Protein AF-A0A813YMI4-F1 (afdb_monomer)

Solvent-accessible surface area (backbone atoms only — not comparable to full-atom values): 17524 Å² total; per-residue (Å²): 138,93,82,74,70,65,85,76,47,101,53,95,80,85,88,59,98,81,76,63,83,38,42,71,58,47,53,54,50,51,54,56,53,35,74,70,48,92,54,81,42,80,46,80,39,71,71,49,89,36,65,54,86,75,84,82,56,94,90,57,36,61,42,79,45,72,46,66,81,92,41,54,79,82,72,36,61,55,74,62,40,51,52,59,53,50,52,50,53,51,49,52,50,51,52,51,52,55,50,49,51,51,50,51,52,53,56,74,69,54,55,71,66,55,56,54,47,52,49,59,74,68,64,78,62,55,66,79,56,58,71,69,72,59,82,81,78,78,61,93,61,87,77,53,65,45,63,61,41,41,60,52,48,54,59,45,36,74,78,39,84,81,67,88,74,53,45,60,61,62,73,50,60,60,76,80,48,82,88,62,92,74,77,50,68,68,53,49,50,49,52,53,49,50,52,50,51,50,51,50,56,65,70,59,75,72,79,83,88,72,94,70,84,81,77,79,80,83,80,78,43,72,64,60,53,49,54,52,48,53,54,50,50,51,51,39,64,75,66,60,75,57,57,73,68,57,53,48,51,55,54,54,54,50,53,52,56,54,52,54,51,56,60,74,69,53,77,78,48,77,66,60,60,60,63,74,77,114

Secondary structure (DSSP, 8-state):
--S--GGGSSS-----TT-S--HHHHHHHHHHHHHT-SS-EEEEE---TT-PPP---TT-SEEEEEPPTT-HHHH-HIIIIIHHHHHHHHHHHHHHHHHHHHHHHHHHTS-HHHHHHHHHHHT-S-HHHHGGG--TT---S---HHHHHHHHHHHHHHH-TT----HHHHHTGGGGS-SS----HHHHHHHHHHHHHHHHHHHTSSS-----------PPPHHHHHHHHHHHHHHHHHTT-S-HHHHHHHHHHHHHHHHHHHHHTSPPPHHHHHTT--

Organism: NCBI:txid104777

pLDDT: mean 72.15, std 13.57, range [37.62, 93.19]

Structure (mmCIF, N/CA/C/O backbone):
data_AF-A0A813YMI4-F1
#
_entry.id   AF-A0A813YMI4-F1
#
loop_
_atom_site.group_PDB
_atom_site.id
_atom_site.type_symbol
_atom_site.label_atom_id
_atom_site.label_alt_id
_atom_site.label_comp_id
_atom_site.label_asym_id
_atom_site.label_entity_id
_atom_site.label_seq_id
_atom_site.pdbx_PDB_ins_code
_atom_site.Cartn_x
_atom_site.Cartn_y
_atom_site.Cartn_z
_atom_site.occupancy
_atom_site.B_iso_or_equiv
_atom_site.auth_seq_id
_atom_site.auth_comp_id
_atom_site.auth_asym_id
_atom_site.auth_atom_id
_atom_site.pdbx_PDB_model_num
ATOM 1 N N . MET A 1 1 ? 9.962 15.343 -11.607 1.00 47.16 1 MET A N 1
ATOM 2 C CA . MET A 1 1 ? 11.283 14.809 -11.204 1.00 47.16 1 MET A CA 1
ATOM 3 C C . MET A 1 1 ? 12.375 15.642 -11.864 1.00 47.16 1 MET A C 1
ATOM 5 O O . MET A 1 1 ? 12.551 15.515 -13.065 1.00 47.16 1 MET A O 1
ATOM 9 N N . LYS A 1 2 ? 13.036 16.552 -11.135 1.00 45.34 2 LYS A N 1
ATOM 10 C CA . LYS A 1 2 ? 14.076 17.452 -11.688 1.00 45.34 2 LYS A CA 1
ATOM 11 C C . LYS A 1 2 ? 15.509 17.123 -11.225 1.00 45.34 2 LYS A C 1
ATOM 13 O O . LYS A 1 2 ? 16.425 17.822 -11.632 1.00 45.34 2 LYS A O 1
ATOM 18 N N . TYR A 1 3 ? 15.708 16.071 -10.422 1.00 50.62 3 TYR A N 1
ATOM 19 C CA . TYR A 1 3 ? 16.989 15.803 -9.741 1.00 50.62 3 TYR A CA 1
ATOM 20 C C . TYR A 1 3 ? 17.408 14.324 -9.721 1.00 50.62 3 TYR A C 1
ATOM 22 O O . TYR A 1 3 ? 18.173 13.918 -8.855 1.00 50.62 3 TYR A O 1
ATOM 30 N N . THR A 1 4 ? 16.908 13.499 -10.641 1.00 63.59 4 THR A N 1
ATOM 31 C CA . THR A 1 4 ? 17.291 12.081 -10.698 1.00 63.59 4 THR A CA 1
ATOM 32 C C . THR A 1 4 ? 18.285 11.877 -11.833 1.00 63.59 4 THR A C 1
ATOM 34 O O . THR A 1 4 ? 17.953 12.126 -12.991 1.00 63.59 4 THR A O 1
ATOM 37 N N . ASP A 1 5 ? 19.500 11.436 -11.505 1.00 78.06 5 ASP A N 1
ATOM 38 C CA . ASP A 1 5 ? 20.459 10.970 -12.502 1.00 78.06 5 ASP A CA 1
ATOM 39 C C . ASP A 1 5 ? 19.992 9.617 -13.053 1.00 78.06 5 ASP A C 1
ATOM 41 O O . ASP A 1 5 ? 20.117 8.573 -12.408 1.00 78.06 5 ASP A O 1
ATOM 45 N N . PHE A 1 6 ? 19.431 9.641 -14.261 1.00 76.56 6 PHE A N 1
ATOM 46 C CA . PHE A 1 6 ? 18.887 8.458 -14.925 1.00 76.56 6 PHE A CA 1
ATOM 47 C C . PHE A 1 6 ? 19.952 7.406 -15.272 1.00 76.56 6 PHE A C 1
ATOM 49 O O . PHE A 1 6 ? 19.584 6.275 -15.581 1.00 76.56 6 PHE A O 1
ATOM 56 N N . SER A 1 7 ? 21.247 7.743 -15.212 1.00 74.38 7 SER A N 1
ATOM 57 C CA . SER A 1 7 ? 22.334 6.786 -15.454 1.00 74.38 7 SER A CA 1
ATOM 58 C C . SER A 1 7 ? 22.534 5.795 -14.303 1.00 74.38 7 SER A C 1
ATOM 60 O O . SER A 1 7 ? 23.090 4.720 -14.512 1.00 74.38 7 SER A O 1
ATOM 62 N N . THR A 1 8 ? 22.035 6.127 -13.110 1.00 82.06 8 THR A N 1
ATOM 63 C CA . THR A 1 8 ? 22.139 5.283 -11.907 1.00 82.06 8 THR A CA 1
ATOM 64 C C . THR A 1 8 ? 21.029 4.238 -11.808 1.00 82.06 8 THR A C 1
ATOM 66 O O . THR A 1 8 ? 21.072 3.362 -10.945 1.00 82.06 8 THR A O 1
ATOM 69 N N . LEU A 1 9 ? 20.018 4.315 -12.679 1.00 80.56 9 LEU A N 1
ATOM 70 C CA . LEU A 1 9 ? 18.900 3.385 -12.653 1.00 80.56 9 LEU A CA 1
ATOM 71 C C . LEU A 1 9 ? 19.341 2.000 -13.152 1.00 80.56 9 LEU A C 1
ATOM 73 O O . LEU A 1 9 ? 20.015 1.907 -14.179 1.00 80.56 9 LEU A O 1
ATOM 77 N N . PRO A 1 10 ? 18.876 0.905 -12.524 1.00 82.56 10 PRO A N 1
ATOM 78 C CA . PRO A 1 10 ? 19.155 -0.460 -12.977 1.00 82.56 10 PRO A CA 1
ATOM 79 C C . PRO A 1 10 ? 18.375 -0.839 -14.254 1.00 82.56 10 PRO A C 1
ATOM 81 O O . PRO A 1 10 ? 18.191 -2.015 -14.553 1.00 82.56 10 PRO A O 1
ATOM 84 N N . VAL A 1 11 ? 17.874 0.147 -15.005 1.00 82.25 11 VAL A N 1
ATOM 85 C CA . VAL A 1 11 ? 17.058 -0.022 -16.210 1.00 82.25 11 VAL A CA 1
ATOM 86 C C . VAL A 1 11 ? 17.484 0.971 -17.289 1.00 82.25 11 VAL A C 1
ATOM 88 O O . VAL A 1 11 ? 17.914 2.088 -17.003 1.00 82.25 11 VAL A O 1
ATOM 91 N N . LYS A 1 12 ? 17.316 0.597 -18.562 1.00 80.31 12 LYS A N 1
ATOM 92 C CA . LYS A 1 12 ? 17.489 1.528 -19.685 1.00 80.31 12 LYS A CA 1
ATOM 93 C C . LYS A 1 12 ? 16.285 2.465 -19.764 1.00 80.31 12 LYS A C 1
ATOM 95 O O . LYS A 1 12 ? 15.195 2.051 -20.147 1.00 80.31 12 LYS A O 1
ATOM 100 N N . TYR A 1 13 ? 16.491 3.733 -19.420 1.00 83.62 13 TYR A N 1
ATOM 101 C CA . TYR A 1 13 ? 15.437 4.745 -19.430 1.00 83.62 13 TYR A CA 1
ATOM 102 C C . TYR A 1 13 ? 15.465 5.612 -20.698 1.00 83.62 13 TYR A C 1
ATOM 104 O O . TYR A 1 13 ? 16.521 6.058 -21.144 1.00 83.62 13 TYR A O 1
ATOM 112 N N . THR A 1 14 ? 14.287 5.894 -21.266 1.00 81.94 14 THR A N 1
ATOM 113 C CA . THR A 1 14 ? 14.103 6.864 -22.357 1.00 81.94 14 THR A CA 1
ATOM 114 C C . THR A 1 14 ? 12.823 7.674 -22.149 1.00 81.94 14 THR A C 1
ATOM 116 O O . THR A 1 14 ? 11.746 7.110 -21.973 1.00 81.94 14 THR A O 1
ATOM 119 N N . SER A 1 15 ? 12.905 9.004 -22.224 1.00 82.50 15 SER A N 1
ATOM 120 C CA . SER A 1 15 ? 11.755 9.908 -22.074 1.00 82.50 15 SER A CA 1
ATOM 121 C C . SER A 1 15 ? 11.313 10.509 -23.410 1.00 82.50 15 SER A C 1
ATOM 123 O O . SER A 1 15 ? 12.044 10.508 -24.399 1.00 82.50 15 SER A O 1
ATOM 125 N N . ASN A 1 16 ? 10.050 10.907 -23.497 1.00 83.00 16 ASN A N 1
ATOM 126 C CA . ASN A 1 16 ? 9.492 11.773 -24.537 1.00 83.00 16 ASN A CA 1
ATOM 127 C C . ASN A 1 16 ? 8.332 12.564 -23.918 1.00 83.00 16 ASN A C 1
ATOM 129 O O . ASN A 1 16 ? 7.819 12.183 -22.866 1.00 83.00 16 ASN A O 1
ATOM 133 N N . ASP A 1 17 ? 7.893 13.626 -24.588 1.00 78.19 17 ASP A N 1
ATOM 134 C CA . ASP A 1 17 ? 6.856 14.517 -24.047 1.00 78.19 17 ASP A CA 1
ATOM 135 C C . ASP A 1 17 ? 5.489 13.832 -23.900 1.00 78.19 17 ASP A C 1
ATOM 137 O O . ASP A 1 17 ? 4.685 14.205 -23.053 1.00 78.19 17 ASP A O 1
ATOM 141 N N . SER A 1 18 ? 5.229 12.793 -24.699 1.00 78.50 18 SER A N 1
ATOM 142 C CA . SER A 1 18 ? 3.976 12.027 -24.642 1.00 78.50 18 SER A CA 1
ATOM 143 C C . SER A 1 18 ? 3.952 10.927 -23.575 1.00 78.50 18 SER A C 1
ATOM 145 O O . SER A 1 18 ? 2.897 10.336 -23.356 1.00 78.50 18 SER A O 1
ATOM 147 N N . ALA A 1 19 ? 5.099 10.608 -22.963 1.00 78.94 19 ALA A N 1
ATOM 148 C CA . ALA A 1 19 ? 5.309 9.460 -22.073 1.00 78.94 19 ALA A CA 1
ATOM 149 C C . ALA A 1 19 ? 4.841 8.097 -22.637 1.00 78.94 19 ALA A C 1
ATOM 151 O O . ALA A 1 19 ? 4.631 7.146 -21.885 1.00 78.94 19 ALA A O 1
ATOM 152 N N . ARG A 1 20 ? 4.672 7.981 -23.961 1.00 81.62 20 ARG A N 1
ATOM 153 C CA . ARG A 1 20 ? 4.214 6.763 -24.646 1.00 81.62 20 ARG A CA 1
ATOM 154 C C . ARG A 1 20 ? 5.358 6.060 -25.362 1.00 81.62 20 ARG A C 1
ATOM 156 O O . ARG A 1 20 ? 6.310 6.701 -25.818 1.00 81.62 20 ARG A O 1
ATOM 163 N N . MET A 1 21 ? 5.225 4.741 -25.500 1.00 83.56 21 MET A N 1
ATOM 164 C CA . MET A 1 21 ? 6.074 3.959 -26.394 1.00 83.56 21 MET A CA 1
ATOM 165 C C . MET A 1 21 ? 5.842 4.402 -27.842 1.00 83.56 21 MET A C 1
ATOM 167 O O . MET A 1 21 ? 4.714 4.677 -28.250 1.00 83.56 21 MET A O 1
ATOM 171 N N . THR A 1 22 ? 6.919 4.473 -28.614 1.00 88.50 22 THR A N 1
ATOM 172 C CA . THR A 1 22 ? 6.910 4.842 -30.031 1.00 88.50 22 THR A CA 1
ATOM 173 C C . THR A 1 22 ? 7.696 3.804 -30.823 1.00 88.50 22 THR A C 1
ATOM 175 O O . THR A 1 22 ? 8.571 3.135 -30.272 1.00 88.50 22 THR A O 1
ATOM 178 N N . GLY A 1 23 ? 7.400 3.662 -32.118 1.00 87.94 23 GLY A N 1
ATOM 179 C CA . GLY A 1 23 ? 8.036 2.638 -32.952 1.00 87.94 23 GLY A CA 1
ATOM 180 C C . GLY A 1 23 ? 9.562 2.740 -33.007 1.00 87.94 23 GLY A C 1
ATOM 181 O O . GLY A 1 23 ? 10.254 1.730 -32.967 1.00 87.94 23 GLY A O 1
ATOM 182 N N . ASP A 1 24 ? 10.116 3.950 -33.011 1.00 87.06 24 ASP A N 1
ATOM 183 C CA . ASP A 1 24 ? 11.563 4.180 -32.977 1.00 87.06 24 ASP A CA 1
ATOM 184 C C . ASP A 1 24 ? 12.206 3.723 -31.656 1.00 87.06 24 ASP A C 1
ATOM 186 O O . ASP A 1 24 ? 13.287 3.131 -31.663 1.00 87.06 24 ASP A O 1
ATOM 190 N N . LYS A 1 25 ? 11.539 3.960 -30.520 1.00 87.75 25 LYS A N 1
ATOM 191 C CA . LYS A 1 25 ? 11.990 3.495 -29.201 1.00 87.75 25 LYS A CA 1
ATOM 192 C C . LYS A 1 25 ? 11.904 1.981 -29.090 1.00 87.75 25 LYS A C 1
ATOM 194 O O . LYS A 1 25 ? 12.849 1.360 -28.610 1.00 87.75 25 LYS A O 1
ATOM 199 N N . TRP A 1 26 ? 10.813 1.408 -29.587 1.00 88.44 26 TRP A N 1
ATOM 200 C CA . TRP A 1 26 ? 10.610 -0.032 -29.673 1.00 88.44 26 TRP A CA 1
ATOM 201 C C . TRP A 1 26 ? 11.735 -0.713 -30.463 1.00 88.44 26 TRP A C 1
ATOM 203 O O . TRP A 1 26 ? 12.394 -1.609 -29.945 1.00 88.44 26 TRP A O 1
ATOM 213 N N . LEU A 1 27 ? 12.044 -0.228 -31.670 1.00 89.12 27 LEU A N 1
ATOM 214 C CA . LEU A 1 27 ? 13.114 -0.790 -32.504 1.00 89.12 27 LEU A CA 1
ATOM 215 C C . LEU A 1 27 ? 14.502 -0.661 -31.857 1.00 89.12 27 LEU A C 1
ATOM 217 O O . LEU A 1 27 ? 15.300 -1.596 -31.912 1.00 89.12 27 LEU A O 1
ATOM 221 N N . LYS A 1 28 ? 14.801 0.481 -31.222 1.00 88.81 28 LYS A N 1
ATOM 222 C CA . LYS A 1 28 ? 16.059 0.670 -30.477 1.00 88.81 28 LYS A CA 1
ATOM 223 C C . LYS A 1 28 ? 16.184 -0.322 -29.324 1.00 88.81 28 LYS A C 1
ATOM 225 O O . LYS A 1 28 ? 17.257 -0.888 -29.132 1.00 88.81 28 LYS A O 1
ATOM 230 N N . TRP A 1 29 ? 15.101 -0.528 -28.578 1.00 90.75 29 TRP A N 1
ATOM 231 C CA . TRP A 1 29 ? 15.070 -1.487 -27.483 1.00 90.75 29 TRP A CA 1
ATOM 232 C C . TRP A 1 29 ? 15.244 -2.923 -27.983 1.00 90.75 29 TRP A C 1
ATOM 234 O O . TRP A 1 29 ? 16.057 -3.644 -27.420 1.00 90.75 29 TRP A O 1
ATOM 244 N N . LEU A 1 30 ? 14.571 -3.312 -29.072 1.00 90.69 30 LEU A N 1
ATOM 245 C CA . LEU A 1 30 ? 14.702 -4.648 -29.658 1.00 90.69 30 LEU A CA 1
ATOM 246 C C . LEU A 1 30 ? 16.126 -4.962 -30.114 1.00 90.69 30 LEU A C 1
ATOM 248 O O . LEU A 1 30 ? 16.611 -6.052 -29.842 1.00 90.69 30 LEU A O 1
ATOM 252 N N . ASN A 1 31 ? 16.803 -4.014 -30.768 1.00 89.38 31 ASN A N 1
ATOM 253 C CA . ASN A 1 31 ? 18.201 -4.201 -31.162 1.00 89.38 31 ASN A CA 1
ATOM 254 C C . ASN A 1 31 ? 19.099 -4.409 -29.943 1.00 89.38 31 ASN A C 1
ATOM 256 O O . ASN A 1 31 ? 19.869 -5.359 -29.909 1.00 89.38 31 ASN A O 1
ATOM 260 N N . TRP A 1 32 ? 18.952 -3.561 -28.922 1.00 89.88 32 TRP A N 1
ATOM 261 C CA . TRP A 1 32 ? 19.705 -3.721 -27.681 1.00 89.88 32 TRP A CA 1
ATOM 262 C C . TRP A 1 32 ? 19.415 -5.064 -27.002 1.00 89.88 32 TRP A C 1
ATOM 264 O O . TRP A 1 32 ? 20.346 -5.714 -26.535 1.00 89.88 32 TRP A O 1
ATOM 274 N N . PHE A 1 33 ? 18.143 -5.467 -26.940 1.00 91.38 33 PHE A N 1
ATOM 275 C CA . PHE A 1 33 ? 17.714 -6.708 -26.305 1.00 91.38 33 PHE A CA 1
ATOM 276 C C . PHE A 1 33 ? 18.271 -7.927 -27.038 1.00 91.38 33 PHE A C 1
ATOM 278 O O . PHE A 1 33 ? 18.816 -8.817 -26.395 1.00 91.38 33 PHE A O 1
ATOM 285 N N . ASP A 1 34 ? 18.208 -7.932 -28.370 1.00 91.56 34 ASP A N 1
ATOM 286 C CA . ASP A 1 34 ? 18.808 -8.970 -29.204 1.00 91.56 34 ASP A CA 1
ATOM 287 C C . ASP A 1 34 ? 20.327 -9.080 -29.006 1.00 91.56 34 ASP A C 1
ATOM 289 O O . ASP A 1 34 ? 20.832 -10.188 -28.848 1.00 91.56 34 ASP A O 1
ATOM 293 N N . ASP A 1 35 ? 21.039 -7.954 -28.885 1.00 90.81 35 ASP A N 1
ATOM 294 C CA . ASP A 1 35 ? 22.481 -7.950 -28.601 1.00 90.81 35 ASP A CA 1
ATOM 295 C C . ASP A 1 35 ? 22.819 -8.550 -27.214 1.00 90.81 35 ASP A C 1
ATOM 297 O O . ASP A 1 35 ? 23.968 -8.916 -26.965 1.00 90.81 35 ASP A O 1
ATOM 301 N N . GLN A 1 36 ? 21.849 -8.645 -26.289 1.00 91.00 36 GLN A N 1
ATOM 302 C CA . GLN A 1 36 ? 22.034 -9.326 -24.996 1.00 91.00 36 GLN A CA 1
ATOM 303 C C . GLN A 1 36 ? 21.790 -10.840 -25.074 1.00 91.00 36 GLN A C 1
ATOM 305 O O . GLN A 1 36 ? 22.123 -11.562 -24.131 1.00 91.00 36 GLN A O 1
ATOM 310 N N . LEU A 1 37 ? 21.180 -11.334 -26.154 1.00 92.12 37 LEU A N 1
ATOM 311 C CA . LEU A 1 37 ? 20.837 -12.741 -26.296 1.00 92.12 37 LEU A CA 1
ATOM 312 C C . LEU A 1 37 ? 22.033 -13.535 -26.813 1.00 92.12 37 LEU A C 1
ATOM 314 O O . LEU A 1 37 ? 22.626 -13.225 -27.842 1.00 92.12 37 LEU A O 1
ATOM 318 N N . THR A 1 38 ? 22.349 -14.620 -26.115 1.00 93.19 38 THR A N 1
ATOM 319 C CA . THR A 1 38 ? 23.428 -15.545 -26.485 1.00 93.19 38 THR A CA 1
ATOM 320 C C . THR A 1 38 ? 22.937 -16.744 -27.295 1.00 93.19 38 THR A C 1
ATOM 322 O O . THR A 1 38 ? 23.749 -17.546 -27.754 1.00 93.19 38 THR A O 1
ATOM 325 N N . CYS A 1 39 ? 21.620 -16.895 -27.465 1.00 92.38 39 CYS A N 1
ATOM 326 C CA . CYS A 1 39 ? 21.011 -18.001 -28.195 1.00 92.38 39 CYS A CA 1
ATOM 327 C C . CYS A 1 39 ? 19.678 -17.602 -28.852 1.00 92.38 39 CYS A C 1
ATOM 329 O O . CYS A 1 39 ? 19.039 -16.635 -28.414 1.00 92.38 39 CYS A O 1
ATOM 331 N N . PRO A 1 40 ? 19.230 -18.361 -29.874 1.00 92.50 40 PRO A N 1
ATOM 332 C CA . PRO A 1 40 ? 17.956 -18.123 -30.535 1.00 92.50 40 PRO A CA 1
ATOM 333 C C . PRO A 1 40 ? 16.787 -18.105 -29.547 1.00 92.50 40 PRO A C 1
ATOM 335 O O . PRO A 1 40 ? 16.559 -19.069 -28.819 1.00 92.50 40 PRO A O 1
ATOM 338 N N . SER A 1 41 ? 16.039 -17.007 -29.536 1.00 92.81 41 SER A N 1
ATOM 339 C CA . SER A 1 41 ? 14.976 -16.734 -28.571 1.00 92.81 41 SER A CA 1
ATOM 340 C C . SER A 1 41 ? 13.713 -16.242 -29.271 1.00 92.81 41 SER A C 1
ATOM 342 O O . SER A 1 41 ? 13.773 -15.572 -30.303 1.00 92.81 41 SER A O 1
ATOM 344 N N . LEU A 1 42 ? 12.553 -16.565 -28.699 1.00 91.38 42 LEU A N 1
ATOM 345 C CA . LEU A 1 42 ? 11.248 -16.151 -29.207 1.00 91.38 42 LEU A CA 1
ATOM 346 C C . LEU A 1 42 ? 10.624 -15.113 -28.272 1.00 91.38 42 LEU A C 1
ATOM 348 O O . LEU A 1 42 ? 10.455 -15.380 -27.085 1.00 91.38 42 LEU A O 1
ATOM 352 N N . LEU A 1 43 ? 10.228 -13.967 -28.819 1.00 90.31 43 LEU A N 1
ATOM 353 C CA . LEU A 1 43 ? 9.481 -12.937 -28.106 1.00 90.31 43 LEU A CA 1
ATOM 354 C C . LEU A 1 43 ? 8.051 -12.858 -28.641 1.00 90.31 43 LEU A C 1
ATOM 356 O O . LEU A 1 43 ? 7.829 -12.586 -29.823 1.00 90.31 43 LEU A O 1
ATOM 360 N N . LEU A 1 44 ? 7.092 -13.096 -27.750 1.00 87.56 44 LEU A N 1
ATOM 361 C CA . LEU A 1 44 ? 5.667 -12.906 -28.007 1.00 87.56 44 LEU A CA 1
ATOM 362 C C . LEU A 1 44 ? 5.288 -11.471 -27.644 1.00 87.56 44 LEU A C 1
ATOM 364 O O . LEU A 1 44 ? 5.635 -11.006 -26.560 1.00 87.56 44 LEU A O 1
ATOM 368 N N . VAL A 1 45 ? 4.606 -10.777 -28.551 1.00 86.88 45 VAL A N 1
ATOM 369 C CA . VAL A 1 45 ? 4.284 -9.351 -28.405 1.00 86.88 45 VAL A CA 1
ATOM 370 C C . VAL A 1 45 ? 2.820 -9.116 -28.761 1.00 86.88 45 VAL A C 1
ATOM 372 O O . VAL A 1 45 ? 2.316 -9.690 -29.727 1.00 86.88 45 VAL A O 1
ATOM 375 N N . ASP A 1 46 ? 2.131 -8.273 -28.000 1.00 85.19 46 ASP A N 1
ATOM 376 C CA . ASP A 1 46 ? 0.770 -7.840 -28.306 1.00 85.19 46 ASP A CA 1
ATOM 377 C C . ASP A 1 46 ? 0.710 -6.961 -29.571 1.00 85.19 46 ASP A C 1
ATOM 379 O O . ASP A 1 46 ? 1.706 -6.424 -30.073 1.00 85.19 46 ASP A O 1
ATOM 383 N N . ASN A 1 47 ? -0.494 -6.793 -30.113 1.00 82.44 47 ASN A N 1
ATOM 384 C CA . ASN A 1 47 ? -0.707 -6.012 -31.329 1.00 82.44 47 ASN A CA 1
ATOM 385 C C . ASN A 1 47 ? -0.904 -4.508 -31.038 1.00 82.44 47 ASN A C 1
ATOM 387 O O . ASN A 1 47 ? -1.884 -3.901 -31.478 1.00 82.44 47 ASN A O 1
ATOM 391 N N . CYS A 1 48 ? 0.008 -3.905 -30.269 1.00 82.75 48 CYS A N 1
ATOM 392 C CA . CYS A 1 48 ? 0.024 -2.467 -29.991 1.00 82.75 48 CYS A CA 1
ATOM 393 C C . CYS A 1 48 ? 0.544 -1.667 -31.198 1.00 82.75 48 CYS A C 1
ATOM 395 O O . CYS A 1 48 ? 1.497 -2.060 -31.870 1.00 82.75 48 CYS A O 1
ATOM 397 N N . SER A 1 49 ? -0.024 -0.482 -31.448 1.00 83.06 49 SER A N 1
ATOM 398 C CA . SER A 1 49 ? 0.362 0.380 -32.580 1.00 83.06 49 SER A CA 1
ATOM 399 C C . SER A 1 49 ? 1.820 0.856 -32.537 1.00 83.06 49 SER A C 1
ATOM 401 O O . SER A 1 49 ? 2.392 1.185 -33.576 1.00 83.06 49 SER A O 1
ATOM 403 N N . ALA A 1 50 ? 2.437 0.878 -31.353 1.00 84.81 50 ALA A N 1
ATOM 404 C CA . ALA A 1 50 ? 3.850 1.203 -31.192 1.00 84.81 50 ALA A CA 1
ATOM 405 C C . ALA A 1 50 ? 4.779 0.047 -31.602 1.00 84.81 50 ALA A C 1
ATOM 407 O O . ALA A 1 50 ? 5.946 0.292 -31.909 1.00 84.81 50 ALA A O 1
ATOM 408 N N . HIS A 1 51 ? 4.284 -1.193 -31.643 1.00 84.81 51 HIS A N 1
ATOM 409 C CA . HIS A 1 51 ? 5.061 -2.385 -31.976 1.00 84.81 51 HIS A CA 1
ATOM 410 C C . HIS A 1 51 ? 5.200 -2.550 -33.491 1.00 84.81 51 HIS A C 1
ATOM 412 O O . HIS A 1 51 ? 4.762 -3.526 -34.099 1.00 84.81 51 HIS A O 1
ATOM 418 N N . VAL A 1 52 ? 5.839 -1.557 -34.115 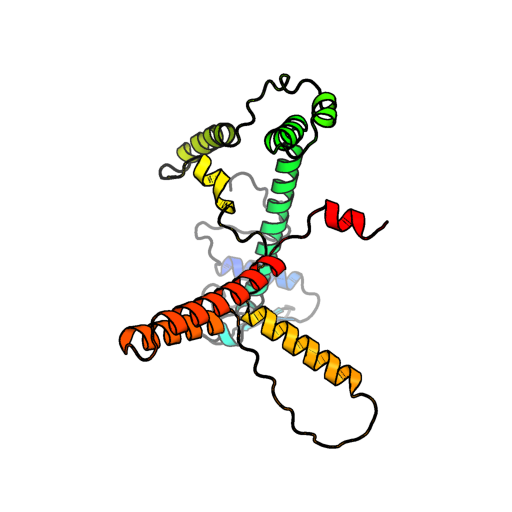1.00 86.62 52 VAL A N 1
ATOM 419 C CA . VAL A 1 52 ? 6.152 -1.569 -35.546 1.00 86.62 52 VAL A CA 1
ATOM 420 C C . VAL A 1 52 ? 6.975 -2.805 -35.911 1.00 86.62 52 VAL A C 1
ATOM 422 O O . VAL A 1 52 ? 7.745 -3.327 -35.098 1.00 86.62 52 VAL A O 1
ATOM 425 N N . LYS A 1 53 ? 6.800 -3.283 -37.148 1.00 81.00 53 LYS A N 1
ATOM 426 C CA . LYS A 1 53 ? 7.462 -4.499 -37.628 1.00 81.00 53 LYS A CA 1
ATOM 427 C C . LYS A 1 53 ? 8.978 -4.362 -37.526 1.00 81.00 53 LYS A C 1
ATOM 429 O O . LYS A 1 53 ? 9.566 -3.451 -38.104 1.00 81.00 53 LYS A O 1
ATOM 434 N N . TYR A 1 54 ? 9.591 -5.303 -36.820 1.00 78.12 54 TYR A N 1
ATOM 435 C CA . TYR A 1 54 ? 11.038 -5.446 -36.765 1.00 78.12 54 TYR A CA 1
ATOM 436 C C . TYR A 1 54 ? 11.531 -6.094 -38.063 1.00 78.12 54 TYR A C 1
ATOM 438 O O . TYR A 1 54 ? 11.043 -7.159 -38.450 1.00 78.12 54 TYR A O 1
ATOM 446 N N . SER A 1 55 ? 12.470 -5.451 -38.758 1.00 70.88 55 SER A N 1
ATOM 447 C CA . SER A 1 55 ? 13.139 -6.044 -39.916 1.00 70.88 55 SER A CA 1
ATOM 448 C C . SER A 1 55 ? 14.021 -7.192 -39.430 1.00 70.88 55 SER A C 1
ATOM 450 O O . SER A 1 55 ? 15.095 -6.959 -38.879 1.00 70.88 55 SER A O 1
ATOM 452 N N . GLN A 1 56 ? 13.543 -8.422 -39.595 1.00 61.38 56 GLN A N 1
ATOM 453 C CA . GLN A 1 56 ? 14.294 -9.629 -39.263 1.00 61.38 56 GLN A CA 1
ATOM 454 C C . GLN A 1 56 ? 15.445 -9.782 -40.262 1.00 61.38 56 GLN A C 1
ATOM 456 O O . GLN A 1 56 ? 15.243 -10.231 -41.386 1.00 61.38 56 GLN A O 1
ATOM 461 N N . VAL A 1 57 ? 16.635 -9.332 -39.872 1.00 63.19 57 VAL A N 1
ATOM 462 C CA . VAL A 1 57 ? 17.882 -9.647 -40.579 1.00 63.19 57 VAL A CA 1
ATOM 463 C C . VAL A 1 57 ? 18.261 -11.087 -40.220 1.00 63.19 57 VAL A C 1
ATOM 465 O O . VAL A 1 57 ? 18.057 -11.495 -39.078 1.00 63.19 57 VAL A O 1
ATOM 468 N N . GLU A 1 58 ? 18.781 -11.858 -41.176 1.00 62.88 58 GLU A N 1
ATOM 469 C CA . GLU A 1 58 ? 19.034 -13.305 -41.027 1.00 62.88 58 GLU A CA 1
ATOM 470 C C . GLU A 1 58 ? 20.037 -13.664 -39.905 1.00 62.88 58 GLU A C 1
ATOM 472 O O . GLU A 1 58 ? 20.022 -14.792 -39.425 1.00 62.88 58 GLU A O 1
ATOM 477 N N . ASP A 1 59 ? 20.822 -12.697 -39.413 1.00 70.25 59 ASP A N 1
ATOM 478 C CA . ASP A 1 59 ? 21.866 -12.883 -38.390 1.00 70.25 59 ASP A CA 1
ATOM 479 C C . ASP A 1 59 ? 21.424 -12.553 -36.944 1.00 70.25 59 ASP A C 1
ATOM 481 O O . ASP A 1 59 ? 22.262 -12.335 -36.067 1.00 70.25 59 ASP A O 1
ATOM 485 N N . LYS A 1 60 ? 20.116 -12.448 -36.674 1.00 81.50 60 LYS A N 1
ATOM 486 C CA . LYS A 1 60 ? 19.580 -12.045 -35.359 1.00 81.50 60 LYS A CA 1
ATOM 487 C C . LYS A 1 60 ? 19.155 -13.246 -34.502 1.00 81.50 60 LYS A C 1
ATOM 489 O O . LYS A 1 60 ? 18.547 -14.192 -34.999 1.00 81.50 60 LYS A O 1
ATOM 494 N N . ASN A 1 61 ? 19.439 -13.193 -33.197 1.00 88.75 61 ASN A N 1
ATOM 495 C CA . ASN A 1 61 ? 19.055 -14.238 -32.236 1.00 88.75 61 ASN A CA 1
ATOM 496 C C . ASN A 1 61 ? 17.567 -14.153 -31.860 1.00 88.75 61 ASN A C 1
ATOM 498 O O . ASN A 1 61 ? 16.969 -15.132 -31.417 1.00 88.75 61 ASN A O 1
ATOM 502 N N . LEU A 1 62 ? 16.950 -12.990 -32.029 1.00 91.25 62 LEU A N 1
ATOM 503 C CA . LEU A 1 62 ? 15.583 -12.714 -31.631 1.00 91.25 62 LEU A CA 1
ATOM 504 C C . LEU A 1 62 ? 14.595 -12.930 -32.778 1.00 91.25 62 LEU A C 1
ATOM 506 O O . LEU A 1 62 ? 14.594 -12.215 -33.782 1.00 91.25 62 LEU A O 1
ATOM 510 N N . LYS A 1 63 ? 13.651 -13.846 -32.569 1.00 90.06 63 LYS A N 1
ATOM 511 C CA . LYS A 1 63 ? 12.454 -13.987 -33.396 1.00 90.06 63 LYS A CA 1
ATOM 512 C C . LYS A 1 63 ? 11.257 -13.373 -32.684 1.00 90.06 63 LYS A C 1
ATOM 514 O O . LYS A 1 63 ? 10.999 -13.674 -31.524 1.00 90.06 63 LYS A O 1
ATOM 519 N N . ILE A 1 64 ? 10.486 -12.557 -33.398 1.00 89.38 64 ILE A N 1
ATOM 520 C CA . ILE A 1 64 ? 9.296 -11.893 -32.851 1.00 89.38 64 ILE A CA 1
ATOM 521 C C . ILE A 1 64 ? 8.041 -12.504 -33.460 1.00 89.38 64 ILE A C 1
ATOM 523 O O . ILE A 1 64 ? 7.952 -12.660 -34.681 1.00 89.38 64 ILE A O 1
ATOM 527 N N . VAL A 1 65 ? 7.068 -12.823 -32.610 1.00 87.88 65 VAL A N 1
ATOM 528 C CA . VAL A 1 65 ? 5.732 -13.272 -33.006 1.00 87.88 65 VAL A CA 1
ATOM 529 C C . VAL A 1 65 ? 4.702 -12.338 -32.391 1.00 87.88 65 VAL A C 1
ATOM 531 O O . VAL A 1 65 ? 4.622 -12.188 -31.174 1.00 87.88 65 VAL A O 1
ATOM 534 N N . TYR A 1 66 ? 3.908 -11.718 -33.259 1.00 86.31 66 TYR A N 1
ATOM 535 C CA . TYR A 1 66 ? 2.819 -10.840 -32.856 1.00 86.31 66 TYR A CA 1
ATOM 536 C C . TYR A 1 66 ? 1.564 -11.666 -32.608 1.00 86.31 66 TYR A C 1
ATOM 538 O O . TYR A 1 66 ? 1.157 -12.463 -33.459 1.00 86.31 66 TYR A O 1
ATOM 546 N N . LEU A 1 67 ? 0.963 -11.475 -31.441 1.00 83.88 67 LEU A N 1
ATOM 547 C CA . LEU A 1 67 ? -0.292 -12.108 -31.078 1.00 83.88 67 LEU A CA 1
ATOM 548 C C . LEU A 1 67 ? -1.445 -11.531 -31.918 1.00 83.88 67 LEU A C 1
ATOM 550 O O . LEU A 1 67 ? -1.361 -10.392 -32.395 1.00 83.88 67 LEU A O 1
ATOM 554 N N . PRO A 1 68 ? -2.532 -12.295 -32.123 1.00 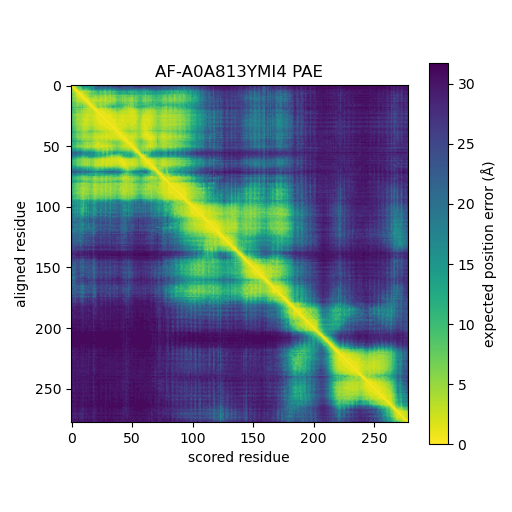80.19 68 PRO A N 1
ATOM 555 C CA . PRO A 1 68 ? -3.702 -11.789 -32.822 1.00 80.19 68 PRO A CA 1
ATOM 556 C C . PRO A 1 68 ? -4.279 -10.534 -32.139 1.00 80.19 68 PRO A C 1
ATOM 558 O O . PRO A 1 68 ? -4.137 -10.349 -30.928 1.00 80.19 68 PRO A O 1
ATOM 561 N N . PRO A 1 69 ? -4.970 -9.658 -32.886 1.00 74.00 69 PRO A N 1
ATOM 562 C CA . PRO A 1 69 ? -5.686 -8.541 -32.283 1.00 74.00 69 PRO A CA 1
ATOM 563 C C . PRO A 1 69 ? -6.708 -9.045 -31.247 1.00 74.00 69 PRO A C 1
ATOM 565 O O . PRO A 1 69 ? -7.396 -10.033 -31.494 1.00 74.00 69 PRO A O 1
ATOM 568 N N . ASN A 1 70 ? -6.854 -8.331 -30.126 1.00 66.62 70 ASN A N 1
ATOM 569 C CA . ASN A 1 70 ? -7.850 -8.587 -29.071 1.00 66.62 70 ASN A CA 1
ATOM 570 C C . ASN A 1 70 ? -7.704 -9.910 -28.285 1.00 66.62 70 ASN A C 1
ATOM 572 O O . ASN A 1 70 ? -8.673 -10.354 -27.674 1.00 66.62 70 ASN A O 1
ATOM 576 N N . THR A 1 71 ? -6.524 -10.542 -28.249 1.00 60.56 71 THR A N 1
ATOM 577 C CA . THR A 1 71 ? -6.281 -11.751 -27.423 1.00 60.56 71 THR A CA 1
ATOM 578 C C . THR A 1 71 ? -5.574 -11.476 -26.091 1.00 60.56 71 THR A C 1
ATOM 580 O O . THR A 1 71 ? -5.248 -12.416 -25.362 1.00 60.56 71 THR A O 1
ATOM 583 N N . THR A 1 72 ? -5.333 -10.202 -25.776 1.00 58.69 72 THR A N 1
ATOM 584 C CA . THR A 1 72 ? -4.462 -9.716 -24.695 1.00 58.69 72 THR A CA 1
ATOM 585 C C . THR A 1 72 ? -4.837 -10.301 -23.329 1.00 58.69 72 THR A C 1
ATOM 587 O O . THR A 1 72 ? -3.997 -10.848 -22.629 1.00 58.69 72 THR A O 1
ATOM 590 N N . SER A 1 73 ? -6.127 -10.334 -22.990 1.00 57.88 73 SER A N 1
ATOM 591 C CA . SER A 1 73 ? -6.588 -10.802 -21.672 1.00 57.88 73 SER A CA 1
ATOM 592 C C . SER A 1 73 ? -6.576 -12.323 -21.480 1.00 57.88 73 SER A C 1
ATOM 594 O O . SER A 1 73 ? -6.757 -12.781 -20.358 1.00 57.88 73 SER A O 1
ATOM 596 N N . LEU A 1 74 ? -6.444 -13.108 -22.557 1.00 63.28 74 LEU A N 1
ATOM 597 C CA . LEU A 1 74 ? -6.601 -14.568 -22.500 1.00 63.28 74 LEU A CA 1
ATOM 598 C C . LEU A 1 74 ? -5.272 -15.314 -22.637 1.00 63.28 74 LEU A C 1
ATOM 600 O O . LEU A 1 74 ? -5.099 -16.374 -22.043 1.00 63.28 74 LEU A O 1
ATOM 604 N N . ILE A 1 75 ? -4.361 -14.795 -23.462 1.00 69.00 75 ILE A N 1
ATOM 605 C CA . ILE A 1 75 ? -3.145 -15.520 -23.859 1.00 69.00 75 ILE A CA 1
ATOM 606 C C . ILE A 1 75 ? -1.884 -14.811 -23.367 1.00 69.00 75 ILE A C 1
ATOM 608 O O . ILE A 1 75 ? -0.854 -15.463 -23.219 1.00 69.00 75 ILE A O 1
ATOM 612 N N . GLU A 1 76 ? -1.929 -13.503 -23.095 1.00 76.19 76 GLU A N 1
ATOM 613 C CA . GLU A 1 76 ? -0.731 -12.765 -22.710 1.00 76.19 76 GLU A CA 1
ATOM 614 C C . GLU A 1 76 ? -0.417 -12.959 -21.217 1.00 76.19 76 GLU A C 1
ATOM 616 O O . GLU A 1 76 ? -1.160 -12.477 -20.354 1.00 76.19 76 GLU A O 1
ATOM 621 N N . PRO A 1 77 ? 0.701 -13.625 -20.864 1.00 77.88 77 PRO A N 1
ATOM 622 C CA . PRO A 1 77 ? 1.023 -13.900 -19.462 1.00 77.88 77 PRO A CA 1
ATOM 623 C C . PRO A 1 77 ? 1.262 -12.622 -18.648 1.00 77.88 77 PRO A C 1
ATOM 625 O O . PRO A 1 77 ? 1.033 -12.590 -17.435 1.00 77.88 77 PRO A O 1
ATOM 628 N N . MET A 1 78 ? 1.721 -11.562 -19.324 1.00 81.94 78 MET A N 1
ATOM 629 C CA . MET A 1 78 ? 2.004 -10.271 -18.712 1.00 81.94 78 MET A CA 1
ATOM 630 C C . MET A 1 78 ? 0.734 -9.644 -18.121 1.00 81.94 78 MET A C 1
ATOM 632 O O . MET A 1 78 ? 0.730 -9.284 -16.939 1.00 81.94 78 MET A O 1
ATOM 636 N N . ASP A 1 79 ? -0.349 -9.635 -18.899 1.00 76.19 79 ASP A N 1
ATOM 637 C CA . ASP A 1 79 ? -1.661 -9.118 -18.499 1.00 76.19 79 ASP A CA 1
ATOM 638 C C . ASP A 1 79 ? -2.462 -10.101 -17.633 1.00 76.19 79 ASP A C 1
ATOM 640 O O . ASP A 1 79 ? -3.217 -9.678 -16.758 1.00 76.19 79 ASP A O 1
ATOM 644 N N . THR A 1 80 ? -2.262 -11.410 -17.810 1.00 71.19 80 THR A N 1
ATOM 645 C CA . THR A 1 80 ? -3.040 -12.441 -17.096 1.00 71.19 80 THR A CA 1
ATOM 646 C C . THR A 1 80 ? -2.612 -12.613 -15.631 1.00 71.19 80 THR A C 1
ATOM 648 O O . THR A 1 80 ? -3.401 -13.071 -14.807 1.00 71.19 80 THR A O 1
ATOM 651 N N . GLY A 1 81 ? -1.389 -12.224 -15.246 1.00 77.81 81 GLY A N 1
ATOM 652 C CA . GLY A 1 81 ? -0.994 -12.343 -13.837 1.00 77.81 81 GLY A CA 1
ATOM 653 C C . GLY A 1 81 ? 0.327 -11.707 -13.427 1.00 77.81 81 GLY A C 1
ATOM 654 O O . GLY A 1 81 ? 0.446 -11.275 -12.280 1.00 77.81 81 GLY A O 1
ATOM 655 N N . ILE A 1 82 ? 1.310 -11.594 -14.326 1.00 85.06 82 ILE A N 1
ATOM 656 C CA . ILE A 1 82 ? 2.642 -11.092 -13.948 1.00 85.06 82 ILE A CA 1
ATOM 657 C C . ILE A 1 82 ? 2.563 -9.636 -13.478 1.00 85.06 82 ILE A C 1
ATOM 659 O O . ILE A 1 82 ? 3.069 -9.327 -12.400 1.00 85.06 82 ILE A O 1
ATOM 663 N N . ILE A 1 83 ? 1.893 -8.748 -14.225 1.00 83.38 83 ILE A N 1
ATOM 664 C CA . ILE A 1 83 ? 1.753 -7.334 -13.834 1.00 83.38 83 ILE A CA 1
ATOM 665 C C . ILE A 1 83 ? 1.008 -7.208 -12.505 1.00 83.38 83 ILE A C 1
ATOM 667 O O . ILE A 1 83 ? 1.418 -6.433 -11.639 1.00 83.38 83 ILE A O 1
ATOM 671 N N . THR A 1 84 ? -0.084 -7.951 -12.335 1.00 84.69 84 THR A N 1
ATOM 672 C CA . THR A 1 84 ? -0.906 -7.895 -11.121 1.00 84.69 84 THR A CA 1
ATOM 673 C C . THR A 1 84 ? -0.109 -8.352 -9.901 1.00 84.69 84 THR A C 1
ATOM 675 O O . THR A 1 84 ? -0.057 -7.633 -8.900 1.00 84.69 84 THR A O 1
ATOM 678 N N . ASN A 1 85 ? 0.595 -9.483 -10.003 1.00 88.56 85 ASN A N 1
ATOM 679 C CA . ASN A 1 85 ? 1.445 -9.994 -8.930 1.00 88.56 85 ASN A CA 1
ATOM 680 C C . ASN A 1 85 ? 2.612 -9.054 -8.633 1.00 88.56 85 ASN A C 1
ATOM 682 O O . ASN A 1 85 ? 2.858 -8.737 -7.471 1.00 88.56 85 ASN A O 1
ATOM 686 N N . PHE A 1 86 ? 3.286 -8.544 -9.665 1.00 89.50 86 PHE A N 1
ATOM 687 C CA . PHE A 1 86 ? 4.364 -7.576 -9.492 1.00 89.50 86 PHE A CA 1
ATOM 688 C C . PHE A 1 86 ? 3.877 -6.312 -8.776 1.00 89.50 86 PHE A C 1
ATOM 690 O O . PHE A 1 86 ? 4.498 -5.887 -7.807 1.00 89.50 86 PHE A O 1
ATOM 697 N N . LYS A 1 87 ? 2.739 -5.734 -9.189 1.00 78.12 87 LYS A N 1
ATOM 698 C CA . LYS A 1 87 ? 2.145 -4.561 -8.525 1.00 78.12 87 LYS A CA 1
ATOM 699 C C . LYS A 1 87 ? 1.786 -4.854 -7.070 1.00 78.12 87 LYS A C 1
ATOM 701 O O . LYS A 1 87 ? 2.012 -3.995 -6.222 1.00 78.12 87 LYS A O 1
ATOM 706 N N . SER A 1 88 ? 1.240 -6.035 -6.786 1.00 81.88 88 SER A N 1
ATOM 707 C CA . SER A 1 88 ? 0.908 -6.463 -5.423 1.00 81.88 88 SER A CA 1
ATOM 708 C C . SER A 1 88 ? 2.161 -6.554 -4.546 1.00 81.88 88 SER A C 1
ATOM 710 O O . SER A 1 88 ? 2.232 -5.913 -3.498 1.00 81.88 88 SER A O 1
ATOM 712 N N . LEU A 1 89 ? 3.200 -7.249 -5.021 1.00 85.56 89 LEU A N 1
ATOM 713 C CA . LEU A 1 89 ? 4.477 -7.384 -4.315 1.00 85.56 89 LEU A CA 1
ATOM 714 C C . LEU A 1 89 ? 5.179 -6.035 -4.132 1.00 85.56 89 LEU A C 1
ATOM 716 O O . LEU A 1 89 ? 5.631 -5.724 -3.034 1.00 85.56 89 LEU A O 1
ATOM 720 N N . TYR A 1 90 ? 5.220 -5.207 -5.177 1.00 79.62 90 TYR A N 1
ATOM 721 C CA . TYR A 1 90 ? 5.779 -3.859 -5.114 1.00 79.62 90 TYR A CA 1
ATOM 722 C C . TYR A 1 90 ? 5.065 -3.003 -4.063 1.00 79.62 90 TYR A C 1
ATOM 724 O O . TYR A 1 90 ? 5.724 -2.378 -3.238 1.00 79.62 90 TYR A O 1
ATOM 732 N N . ARG A 1 91 ? 3.725 -2.999 -4.049 1.00 77.81 91 ARG A N 1
ATOM 733 C CA . ARG A 1 91 ? 2.940 -2.250 -3.055 1.00 77.81 91 ARG A CA 1
ATOM 734 C C . ARG A 1 91 ? 3.166 -2.774 -1.645 1.00 77.81 91 ARG A C 1
ATOM 736 O O . ARG A 1 91 ? 3.330 -1.967 -0.739 1.00 77.81 91 ARG A O 1
ATOM 743 N N . LYS A 1 92 ? 3.227 -4.097 -1.467 1.00 78.50 92 LYS A N 1
ATOM 744 C CA . LYS A 1 92 ? 3.558 -4.719 -0.180 1.00 78.50 92 LYS A CA 1
ATOM 745 C C . LYS A 1 92 ? 4.921 -4.248 0.324 1.00 78.50 92 LYS A C 1
ATOM 747 O O . LYS A 1 92 ? 5.025 -3.842 1.474 1.00 78.50 92 LYS A O 1
ATOM 752 N N . LEU A 1 93 ? 5.946 -4.277 -0.528 1.00 74.44 93 LEU A N 1
ATOM 753 C CA . LEU A 1 93 ? 7.292 -3.818 -0.175 1.00 74.44 93 LEU A CA 1
ATOM 754 C C . LEU A 1 93 ? 7.327 -2.318 0.121 1.00 74.44 93 LEU A C 1
ATOM 756 O O . LEU A 1 93 ? 7.968 -1.913 1.081 1.00 74.44 93 LEU A O 1
ATOM 760 N N . LEU A 1 94 ? 6.617 -1.508 -0.666 1.00 74.50 94 LEU A N 1
ATOM 761 C CA . LEU A 1 94 ? 6.529 -0.068 -0.456 1.00 74.50 94 LEU A CA 1
ATOM 762 C C . LEU A 1 94 ? 5.897 0.237 0.906 1.00 74.50 94 LEU A C 1
ATOM 764 O O . LEU A 1 94 ? 6.520 0.887 1.735 1.00 74.50 94 LEU A O 1
ATOM 768 N N . VAL A 1 95 ? 4.696 -0.280 1.167 1.00 77.56 95 VAL A N 1
ATOM 769 C CA . VAL A 1 95 ? 4.017 -0.077 2.453 1.00 77.56 95 VAL A CA 1
ATOM 770 C C . VAL A 1 95 ? 4.881 -0.603 3.595 1.00 77.56 95 VAL A C 1
ATOM 772 O O . VAL A 1 95 ? 5.105 0.115 4.554 1.00 77.56 95 VAL A O 1
ATOM 775 N N . SER A 1 96 ? 5.442 -1.808 3.475 1.00 75.56 96 SER A N 1
ATOM 776 C CA . SER A 1 96 ? 6.272 -2.385 4.533 1.00 75.56 96 SER A CA 1
ATOM 777 C C . SER A 1 96 ? 7.509 -1.544 4.834 1.00 75.56 96 SER A C 1
ATOM 779 O O . SER A 1 96 ? 7.786 -1.316 6.000 1.00 75.56 96 SER A O 1
ATOM 781 N N . HIS A 1 97 ? 8.255 -1.098 3.824 1.00 73.75 97 HIS A N 1
ATOM 782 C CA . HIS A 1 97 ? 9.492 -0.354 4.054 1.00 73.75 97 HIS A CA 1
ATOM 783 C C . HIS A 1 97 ? 9.199 1.009 4.683 1.00 73.75 97 HIS A C 1
ATOM 785 O O . HIS A 1 97 ? 9.695 1.305 5.761 1.00 73.75 97 HIS A O 1
ATOM 791 N N . TRP A 1 98 ? 8.303 1.788 4.069 1.00 74.19 98 TRP A N 1
ATOM 792 C CA . TRP A 1 98 ? 7.993 3.131 4.552 1.00 74.19 98 TRP A CA 1
ATOM 793 C C . TRP A 1 98 ? 7.247 3.114 5.888 1.00 74.19 98 TRP A C 1
ATOM 795 O O . TRP A 1 98 ? 7.570 3.906 6.763 1.00 74.19 98 TRP A O 1
ATOM 805 N N . CYS A 1 99 ? 6.272 2.219 6.087 1.00 75.88 99 CYS A N 1
ATOM 806 C CA . CYS A 1 99 ? 5.552 2.155 7.360 1.00 75.88 99 CYS A CA 1
ATOM 807 C C . CYS A 1 99 ? 6.447 1.673 8.500 1.00 75.88 99 CYS A C 1
ATOM 809 O O . CYS A 1 99 ? 6.341 2.227 9.586 1.00 75.88 99 CYS A O 1
ATOM 811 N N . ILE A 1 100 ? 7.316 0.679 8.280 1.00 76.44 100 ILE A N 1
ATOM 812 C CA . ILE A 1 100 ? 8.231 0.217 9.333 1.00 76.44 100 ILE A CA 1
ATOM 813 C C . ILE A 1 100 ? 9.211 1.330 9.700 1.00 76.44 100 ILE A C 1
ATOM 815 O O . ILE A 1 100 ? 9.350 1.617 10.883 1.00 76.44 100 ILE A O 1
ATOM 819 N N . ASP A 1 101 ? 9.814 1.993 8.712 1.00 78.62 101 ASP A N 1
ATOM 820 C CA . ASP A 1 101 ? 10.756 3.085 8.967 1.00 78.62 101 ASP A CA 1
ATOM 821 C C . ASP A 1 101 ? 10.062 4.256 9.688 1.00 78.62 101 ASP A C 1
ATOM 823 O O . ASP A 1 101 ? 10.586 4.781 10.665 1.00 78.62 101 ASP A O 1
ATOM 827 N N . PHE A 1 102 ? 8.833 4.616 9.295 1.00 78.94 102 PHE A N 1
ATOM 828 C CA . PHE A 1 102 ? 8.066 5.654 9.993 1.00 78.94 102 PHE A CA 1
ATOM 829 C C . PHE A 1 102 ? 7.655 5.257 11.413 1.00 78.94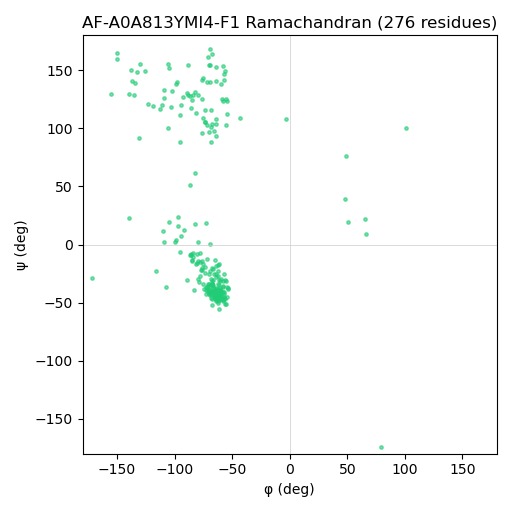 102 PHE A C 1
ATOM 831 O O . PHE A 1 102 ? 7.640 6.115 12.295 1.00 78.94 102 PHE A O 1
ATOM 838 N N . ILE A 1 103 ? 7.313 3.988 11.653 1.00 78.00 103 ILE A N 1
ATOM 839 C CA . ILE A 1 103 ? 7.013 3.485 13.001 1.00 78.00 103 ILE A CA 1
ATOM 840 C C . ILE A 1 103 ? 8.275 3.528 13.866 1.00 78.00 103 ILE A C 1
ATOM 842 O O . ILE A 1 103 ? 8.205 3.963 15.015 1.00 78.00 103 ILE A O 1
ATOM 846 N N . ASP A 1 104 ? 9.420 3.117 13.320 1.00 82.62 104 ASP A N 1
ATOM 847 C CA . ASP A 1 104 ? 10.706 3.147 14.013 1.00 82.62 104 ASP A CA 1
ATOM 848 C C . ASP A 1 104 ? 11.122 4.584 14.360 1.00 82.62 104 ASP A C 1
ATOM 850 O O . ASP A 1 104 ? 11.426 4.883 15.517 1.00 82.62 104 ASP A O 1
ATOM 854 N N . ASP A 1 105 ? 11.029 5.508 13.402 1.00 82.00 105 ASP A N 1
ATOM 855 C CA . ASP A 1 105 ? 11.300 6.931 13.614 1.00 82.00 105 ASP A CA 1
ATOM 856 C C . ASP A 1 105 ? 10.353 7.542 14.659 1.00 82.00 105 ASP A C 1
ATOM 858 O O . ASP A 1 105 ? 10.780 8.312 15.528 1.00 82.00 105 ASP A O 1
ATOM 862 N N . ALA A 1 106 ? 9.060 7.199 14.609 1.00 82.56 106 ALA A N 1
ATOM 863 C CA . ALA A 1 106 ? 8.068 7.668 15.573 1.00 82.56 106 ALA A CA 1
ATOM 864 C C . ALA A 1 106 ? 8.363 7.148 16.988 1.00 82.56 106 ALA A C 1
ATOM 866 O O . ALA A 1 106 ? 8.286 7.915 17.952 1.00 82.56 106 ALA A O 1
ATOM 867 N N . TRP A 1 107 ? 8.750 5.875 17.114 1.00 83.94 107 TRP A N 1
ATOM 868 C CA . TRP A 1 107 ? 9.145 5.272 18.384 1.00 83.94 107 TRP A CA 1
ATOM 869 C C . TRP A 1 107 ? 10.389 5.946 18.969 1.00 83.94 107 TRP A C 1
ATOM 871 O O . TRP A 1 107 ? 10.388 6.340 20.135 1.00 83.94 107 TRP A O 1
ATOM 881 N N . HIS A 1 108 ? 11.425 6.163 18.159 1.00 83.50 108 HIS A N 1
ATOM 882 C CA . HIS A 1 108 ? 12.649 6.839 18.597 1.00 83.50 108 HIS A CA 1
ATOM 883 C C . HIS A 1 108 ? 12.453 8.334 18.885 1.00 83.50 108 HIS A C 1
ATOM 885 O O . HIS A 1 108 ? 13.205 8.917 19.666 1.00 83.50 108 HIS A O 1
ATOM 891 N N . SER A 1 109 ? 11.422 8.950 18.305 1.00 81.00 109 SER A N 1
ATOM 892 C CA . SER A 1 109 ? 11.004 10.324 18.609 1.00 81.00 109 SER A CA 1
ATOM 893 C C . SER A 1 109 ? 10.215 10.442 19.922 1.00 81.00 109 SER A C 1
ATOM 895 O O . SER A 1 109 ? 9.896 11.557 20.351 1.00 81.00 109 SER A O 1
ATOM 897 N N . MET A 1 110 ? 9.863 9.320 20.559 1.00 79.88 110 MET A N 1
ATOM 898 C CA . MET A 1 110 ? 9.105 9.297 21.805 1.00 79.88 110 MET A CA 1
ATOM 899 C C . MET A 1 110 ? 10.024 9.431 23.023 1.00 79.88 110 MET A C 1
ATOM 901 O O . MET A 1 110 ? 10.834 8.558 23.333 1.00 79.88 110 MET A O 1
ATOM 905 N N . ASP A 1 111 ? 9.849 10.510 23.785 1.00 80.12 111 ASP A N 1
ATOM 906 C CA . ASP A 1 111 ? 10.610 10.709 25.017 1.00 80.12 111 ASP A CA 1
ATOM 907 C C . ASP A 1 111 ? 10.200 9.720 26.116 1.00 80.12 111 ASP A C 1
ATOM 909 O O . ASP A 1 111 ? 9.018 9.521 26.412 1.00 80.12 111 ASP A O 1
ATOM 913 N N . GLN A 1 112 ? 11.190 9.216 26.859 1.00 80.75 112 GLN A N 1
ATOM 914 C CA . GLN A 1 112 ? 10.954 8.385 28.047 1.00 80.75 112 GLN A CA 1
ATOM 915 C C . GLN A 1 112 ? 10.063 9.082 29.091 1.00 80.75 112 GLN A C 1
ATOM 917 O O . GLN A 1 112 ? 9.331 8.420 29.825 1.00 80.75 112 GLN A O 1
ATOM 922 N N . ILE A 1 113 ? 10.106 10.418 29.174 1.00 79.06 113 ILE A N 1
ATOM 923 C CA . ILE A 1 113 ? 9.245 11.205 30.074 1.00 79.06 113 ILE A CA 1
ATOM 924 C C . ILE A 1 113 ? 7.768 11.050 29.688 1.00 79.06 113 ILE A C 1
ATOM 926 O O . ILE A 1 113 ? 6.921 10.957 30.577 1.00 79.06 113 ILE A O 1
ATOM 930 N N . THR A 1 114 ? 7.459 10.982 28.391 1.00 78.12 114 THR A N 1
ATOM 931 C CA . THR A 1 114 ? 6.098 10.778 27.879 1.00 78.12 114 THR A CA 1
ATOM 932 C C . THR A 1 114 ? 5.560 9.429 28.334 1.00 78.12 114 THR A C 1
ATOM 934 O O . THR A 1 114 ? 4.509 9.386 28.966 1.00 78.12 114 THR A O 1
ATOM 937 N N . ILE A 1 115 ? 6.341 8.356 28.170 1.00 81.31 115 ILE A N 1
ATOM 938 C CA . ILE A 1 115 ? 5.972 7.010 28.639 1.00 81.31 115 ILE A CA 1
ATOM 939 C C . ILE A 1 115 ? 5.704 7.016 30.153 1.00 81.31 115 ILE A C 1
ATOM 941 O O . ILE A 1 115 ? 4.675 6.520 30.610 1.00 81.31 115 ILE A O 1
ATOM 945 N N . LYS A 1 116 ? 6.582 7.639 30.952 1.00 79.88 116 LYS A N 1
ATOM 946 C CA . LYS A 1 116 ? 6.392 7.751 32.411 1.00 79.88 116 LYS A CA 1
ATOM 947 C C . LYS A 1 116 ? 5.116 8.516 32.790 1.00 79.88 116 LYS A C 1
ATOM 949 O O . LYS A 1 116 ? 4.452 8.142 33.756 1.00 79.88 116 LYS A O 1
ATOM 954 N N . ARG A 1 117 ? 4.760 9.572 32.048 1.00 77.06 117 ARG A N 1
ATOM 955 C CA . ARG A 1 117 ? 3.503 10.316 32.247 1.00 77.06 117 ARG A CA 1
ATOM 956 C C . ARG A 1 117 ? 2.284 9.475 31.887 1.00 77.06 117 ARG A C 1
ATOM 958 O O . ARG A 1 117 ? 1.329 9.503 32.653 1.00 77.06 117 ARG A O 1
ATOM 965 N N . CYS A 1 118 ? 2.326 8.703 30.799 1.00 80.31 118 CYS A N 1
ATOM 966 C CA . CYS A 1 118 ? 1.247 7.780 30.437 1.00 80.31 118 CYS A CA 1
ATOM 967 C C . CYS A 1 118 ? 0.958 6.814 31.593 1.00 80.31 118 CYS A C 1
ATOM 969 O O . CYS A 1 118 ? -0.169 6.760 32.078 1.00 80.31 118 CYS A O 1
ATOM 971 N N . TRP A 1 119 ? 1.988 6.155 32.133 1.00 80.06 119 TRP A N 1
ATOM 972 C CA . TRP A 1 119 ? 1.834 5.275 33.295 1.00 80.06 119 TRP A CA 1
ATOM 973 C C . TRP A 1 119 ? 1.241 5.981 34.519 1.00 80.06 119 TRP A C 1
ATOM 975 O O . TRP A 1 119 ? 0.362 5.428 35.177 1.00 80.06 119 TRP A O 1
ATOM 985 N N . LYS A 1 120 ? 1.663 7.218 34.803 1.00 78.31 120 LYS A N 1
ATOM 986 C CA . LYS A 1 120 ? 1.083 8.018 35.890 1.00 78.31 120 LYS A CA 1
ATOM 987 C C . LYS A 1 120 ? -0.392 8.354 35.649 1.00 78.31 120 LYS A C 1
ATOM 989 O O . LYS A 1 120 ? -1.194 8.219 36.565 1.00 78.31 120 LYS A O 1
ATOM 994 N N . ASN A 1 121 ? -0.750 8.767 34.436 1.00 77.25 121 ASN A N 1
ATOM 995 C CA . ASN A 1 121 ? -2.114 9.168 34.091 1.00 77.25 121 ASN A CA 1
ATOM 996 C C . ASN A 1 121 ? -3.100 7.994 34.135 1.00 77.25 121 ASN A C 1
ATOM 998 O O . ASN A 1 121 ? -4.260 8.199 34.470 1.00 77.25 121 ASN A O 1
ATOM 1002 N N . THR A 1 122 ? -2.647 6.770 33.841 1.00 78.06 122 THR A N 1
ATOM 1003 C CA . THR A 1 122 ? -3.509 5.575 33.919 1.00 78.06 122 THR A CA 1
ATOM 1004 C C . THR A 1 122 ? -3.931 5.213 35.346 1.00 78.06 122 THR A C 1
ATOM 1006 O O . THR A 1 122 ? -4.892 4.471 35.519 1.00 78.06 122 THR A O 1
ATOM 1009 N N . GLY A 1 123 ? -3.208 5.679 36.374 1.00 79.25 123 GLY A N 1
ATOM 1010 C CA . GLY A 1 123 ? -3.457 5.299 37.771 1.00 79.25 123 GLY A CA 1
ATOM 1011 C C . GLY A 1 123 ? -3.180 3.822 38.092 1.00 79.25 123 GLY A C 1
ATOM 1012 O O . GLY A 1 123 ? -3.512 3.366 39.181 1.00 79.25 123 GLY A O 1
ATOM 1013 N N . LEU A 1 124 ? -2.581 3.066 37.163 1.00 78.06 124 LEU A N 1
ATOM 1014 C CA . LEU A 1 124 ? -2.299 1.635 37.331 1.00 78.06 124 LEU A CA 1
ATOM 1015 C C . LEU A 1 124 ? -1.077 1.364 38.214 1.00 78.06 124 LEU A C 1
ATOM 1017 O O . LEU A 1 124 ? -0.972 0.295 38.816 1.00 78.06 124 LEU A O 1
ATOM 1021 N N . LEU A 1 125 ? -0.127 2.302 38.268 1.00 76.56 125 LEU A N 1
ATOM 1022 C CA . LEU A 1 125 ? 1.069 2.146 39.087 1.00 76.56 125 LEU A CA 1
ATOM 1023 C C . LEU A 1 125 ? 0.782 2.520 40.547 1.00 76.56 125 LEU A C 1
ATOM 1025 O O . LEU A 1 125 ? 0.277 3.614 40.793 1.00 76.56 125 LEU A O 1
ATOM 1029 N N . PRO A 1 126 ? 1.177 1.677 41.519 1.00 80.12 126 PRO A N 1
ATOM 1030 C CA . PRO A 1 126 ? 1.136 2.037 42.930 1.00 80.12 126 PRO A CA 1
ATOM 1031 C C . PRO A 1 126 ? 1.949 3.303 43.240 1.00 80.12 126 PRO A C 1
ATOM 1033 O O . PRO A 1 126 ? 3.030 3.504 42.677 1.00 80.12 126 PRO A O 1
ATOM 1036 N N . ASP A 1 127 ? 1.488 4.093 44.212 1.00 76.44 127 ASP A N 1
ATOM 1037 C CA . ASP A 1 127 ? 2.093 5.381 44.592 1.00 76.44 127 ASP A CA 1
ATOM 1038 C C . ASP A 1 127 ? 3.598 5.282 44.900 1.00 76.44 127 ASP A C 1
ATOM 1040 O O . ASP A 1 127 ? 4.388 6.117 44.467 1.00 76.44 127 ASP A O 1
ATOM 1044 N N . PHE A 1 128 ? 4.043 4.191 45.531 1.00 77.31 128 PHE A N 1
ATOM 1045 C CA . PHE A 1 128 ? 5.462 3.982 45.845 1.00 77.31 128 PHE A CA 1
ATOM 1046 C C . PHE A 1 128 ? 6.360 3.783 44.605 1.00 77.31 128 PHE A C 1
ATOM 1048 O O . PHE A 1 128 ? 7.581 3.939 44.694 1.00 77.31 128 PHE A O 1
ATOM 1055 N N . ILE A 1 129 ? 5.791 3.386 43.458 1.00 77.06 129 ILE A N 1
ATOM 1056 C CA . ILE A 1 129 ? 6.495 3.332 42.167 1.00 77.06 129 ILE A CA 1
ATOM 1057 C C . ILE A 1 129 ? 6.485 4.719 41.523 1.00 77.06 129 ILE A C 1
ATOM 1059 O O . ILE A 1 129 ? 7.508 5.141 40.983 1.00 77.06 129 ILE A O 1
ATOM 1063 N N . LEU A 1 130 ? 5.369 5.448 41.626 1.00 70.94 130 LEU A N 1
ATOM 1064 C CA . LEU A 1 130 ? 5.248 6.820 41.128 1.00 70.94 130 LEU A CA 1
ATOM 1065 C C . LEU A 1 130 ? 6.266 7.761 41.788 1.00 70.94 130 LEU A C 1
ATOM 1067 O O . LEU A 1 130 ? 6.914 8.535 41.083 1.00 70.94 130 LEU A O 1
ATOM 1071 N N . ASP A 1 131 ? 6.498 7.616 43.093 1.00 72.69 131 ASP A N 1
ATOM 1072 C CA . ASP A 1 131 ? 7.499 8.389 43.843 1.00 72.69 131 ASP A CA 1
ATOM 1073 C C . ASP A 1 131 ? 8.936 8.156 43.343 1.00 72.69 131 ASP A C 1
ATOM 1075 O O . ASP A 1 131 ? 9.796 9.035 43.434 1.00 72.69 131 ASP A O 1
ATOM 1079 N N . LYS A 1 132 ? 9.205 6.983 42.756 1.00 78.75 132 LYS A N 1
ATOM 1080 C CA . LYS A 1 132 ? 10.511 6.630 42.174 1.00 78.75 132 LYS A CA 1
ATOM 1081 C C . LYS A 1 132 ? 10.691 7.107 40.732 1.00 78.75 132 LYS A C 1
ATOM 1083 O O . LYS A 1 132 ? 11.818 7.092 40.239 1.00 78.75 132 LYS A O 1
ATOM 1088 N N . LEU A 1 133 ? 9.628 7.532 40.039 1.00 71.69 133 LEU A N 1
ATOM 1089 C CA . LEU A 1 133 ? 9.715 7.992 38.643 1.00 71.69 133 LEU A CA 1
ATOM 1090 C C . LEU A 1 133 ? 10.407 9.358 38.491 1.00 71.69 133 LEU A C 1
ATOM 1092 O O . LEU A 1 133 ? 10.818 9.704 37.377 1.00 71.69 133 LEU A O 1
ATOM 1096 N N . GLY A 1 134 ? 10.609 10.080 39.599 1.00 69.81 134 GLY A N 1
ATOM 1097 C CA . GLY A 1 134 ? 11.297 11.368 39.650 1.00 69.81 134 GLY A CA 1
ATOM 1098 C C . GLY A 1 134 ? 10.427 12.545 39.200 1.00 69.81 134 GLY A C 1
ATOM 1099 O O . GLY A 1 134 ? 9.231 12.413 38.947 1.00 69.81 134 GLY A O 1
ATOM 1100 N N . ASP A 1 135 ? 11.037 13.728 39.111 1.00 69.00 135 ASP A N 1
ATOM 1101 C CA . ASP A 1 135 ? 10.343 14.964 38.744 1.00 69.00 135 ASP A CA 1
ATOM 1102 C C . ASP A 1 135 ? 9.988 15.003 37.243 1.00 69.00 135 ASP A C 1
ATOM 1104 O O . ASP A 1 135 ? 10.838 15.229 36.378 1.00 69.00 135 ASP A O 1
ATOM 1108 N N . LEU A 1 136 ? 8.702 14.799 36.941 1.00 68.31 136 LEU A N 1
ATOM 1109 C CA . LEU A 1 136 ? 8.138 14.835 35.587 1.00 68.31 136 LEU A CA 1
ATOM 1110 C C . LEU A 1 136 ? 7.887 16.264 35.064 1.00 68.31 136 LEU A C 1
ATOM 1112 O O . LEU A 1 136 ? 7.364 16.413 33.955 1.00 68.31 136 LEU A O 1
ATOM 1116 N N . SER A 1 137 ? 8.236 17.311 35.824 1.00 63.19 137 SER A N 1
ATOM 1117 C CA . SER A 1 137 ? 8.088 18.716 35.407 1.00 63.19 137 SER A CA 1
ATOM 1118 C C . SER A 1 137 ? 9.181 19.194 34.436 1.00 63.19 137 SER A C 1
ATOM 1120 O O . SER A 1 137 ? 8.998 20.201 33.760 1.00 63.19 137 SER A O 1
ATOM 1122 N N . LYS A 1 138 ? 10.290 18.452 34.293 1.00 57.47 138 LYS A N 1
ATOM 1123 C CA . LYS A 1 138 ? 11.488 18.859 33.526 1.00 57.47 138 LYS A CA 1
ATOM 1124 C C . LYS A 1 138 ? 11.450 18.635 32.005 1.00 57.47 138 LYS A C 1
ATOM 1126 O O . LYS A 1 138 ? 12.500 18.668 31.370 1.00 57.47 138 LYS A O 1
ATOM 1131 N N . SER A 1 139 ? 10.285 18.430 31.396 1.00 52.34 139 SER A N 1
ATOM 1132 C CA . SER A 1 139 ? 10.192 18.454 29.930 1.00 52.34 139 SER A CA 1
ATOM 1133 C C . SER A 1 139 ? 9.761 19.842 29.469 1.00 52.34 139 SER A C 1
ATOM 1135 O O . SER A 1 139 ? 8.623 20.246 29.692 1.00 52.34 139 SER A O 1
ATOM 1137 N N . SER A 1 140 ? 10.676 20.559 28.815 1.00 50.94 140 SER A N 1
ATOM 1138 C CA . SER A 1 140 ? 10.436 21.855 28.163 1.00 50.94 140 SER A CA 1
ATOM 1139 C C . SER A 1 140 ? 9.550 21.751 26.913 1.00 50.94 140 SER A C 1
ATOM 1141 O O . SER A 1 140 ? 9.328 22.755 26.239 1.00 50.94 140 SER A O 1
ATOM 1143 N N . ILE A 1 141 ? 9.098 20.545 26.557 1.00 53.47 141 ILE A N 1
ATOM 1144 C CA . ILE A 1 141 ? 8.365 20.260 25.328 1.00 53.47 141 ILE A CA 1
ATOM 1145 C C . ILE A 1 141 ? 6.937 19.876 25.719 1.00 53.47 141 ILE A C 1
ATOM 1147 O O . ILE A 1 141 ? 6.701 18.883 26.410 1.00 53.47 141 ILE A O 1
ATOM 1151 N N . ASP A 1 142 ? 5.979 20.690 25.285 1.00 56.75 142 ASP A N 1
ATOM 1152 C CA . ASP A 1 142 ? 4.563 20.347 25.311 1.00 56.75 142 ASP A CA 1
ATOM 1153 C C . ASP A 1 142 ? 4.344 19.154 24.367 1.00 56.75 142 ASP A C 1
ATOM 1155 O O . ASP A 1 142 ? 4.511 19.262 23.151 1.00 56.75 142 ASP A O 1
ATOM 1159 N N . TYR A 1 143 ? 4.092 17.982 24.950 1.00 56.44 143 TYR A N 1
ATOM 1160 C CA . TYR A 1 143 ? 3.997 16.701 24.246 1.00 56.44 143 TYR A CA 1
ATOM 1161 C C . TYR A 1 143 ? 2.570 16.361 23.803 1.00 56.44 143 TYR A C 1
ATOM 1163 O O . TYR A 1 143 ? 2.344 15.225 23.406 1.00 56.44 143 TYR A O 1
ATOM 1171 N N . SER A 1 144 ? 1.630 17.313 23.857 1.00 63.97 144 SER A N 1
ATOM 1172 C CA . SER A 1 144 ? 0.296 17.168 23.259 1.00 63.97 144 SER A CA 1
ATOM 1173 C C . SER A 1 144 ? 0.439 16.796 21.769 1.00 63.97 144 SER A C 1
ATOM 1175 O O . SER A 1 144 ? 0.965 17.609 20.991 1.00 63.97 144 SER A O 1
ATOM 1177 N N . PRO A 1 145 ? 0.052 15.566 21.366 1.00 63.66 145 PRO A N 1
ATOM 1178 C CA . PRO A 1 145 ? 0.107 15.120 19.973 1.00 63.66 145 PRO A CA 1
ATOM 1179 C C . PRO A 1 145 ? -0.627 16.090 19.044 1.00 63.66 145 PRO A C 1
ATOM 1181 O O . PRO A 1 145 ? -0.119 16.439 17.976 1.00 63.66 145 PRO A O 1
ATOM 1184 N N . GLU A 1 146 ? -1.749 16.624 19.529 1.00 66.31 146 GLU A N 1
ATOM 1185 C CA . GLU A 1 146 ? -2.609 17.583 18.841 1.00 66.31 146 GLU A CA 1
ATOM 1186 C C . GLU A 1 146 ? -1.840 18.841 18.417 1.00 66.31 146 GLU A C 1
ATOM 1188 O O . GLU A 1 146 ? -1.908 19.249 17.261 1.00 66.31 146 GLU A O 1
ATOM 1193 N N . LYS A 1 147 ? -1.035 19.430 19.314 1.00 66.94 147 LYS A N 1
ATOM 1194 C CA . LYS A 1 147 ? -0.304 20.682 19.039 1.00 66.94 147 LYS A CA 1
ATOM 1195 C C . LYS A 1 147 ? 0.852 20.514 18.055 1.00 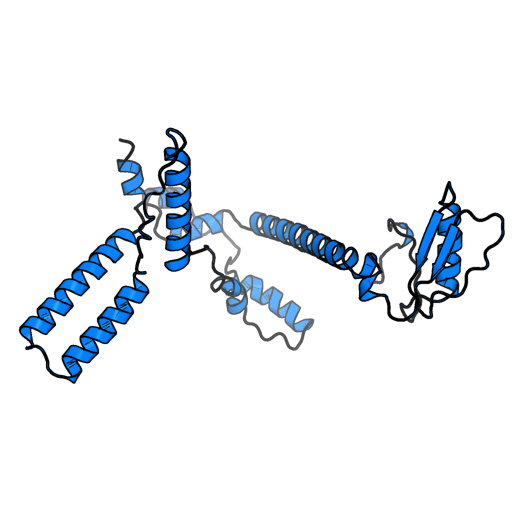66.94 147 LYS A C 1
ATOM 1197 O O . LYS A 1 147 ? 1.119 21.407 17.248 1.00 66.94 147 LYS A O 1
ATOM 1202 N N . LYS A 1 148 ? 1.570 19.385 18.105 1.00 67.69 148 LYS A N 1
ATOM 1203 C CA . LYS A 1 148 ? 2.630 19.089 17.119 1.00 67.69 148 LYS A CA 1
ATOM 1204 C C . LYS A 1 148 ? 2.030 18.803 15.745 1.00 67.69 148 LYS A C 1
ATOM 1206 O O . LYS A 1 148 ? 2.577 19.235 14.723 1.00 67.69 148 LYS A O 1
ATOM 1211 N N . PHE A 1 149 ? 0.904 18.097 15.723 1.00 72.56 149 PHE A N 1
ATOM 1212 C CA . PHE A 1 149 ? 0.208 17.795 14.488 1.00 72.56 149 PHE A CA 1
ATOM 1213 C C . PHE A 1 149 ? -0.457 19.041 13.889 1.00 72.56 149 PHE A C 1
ATOM 1215 O O . PHE A 1 149 ? -0.385 19.231 12.680 1.00 72.56 149 PHE A O 1
ATOM 1222 N N . GLU A 1 150 ? -0.949 19.974 14.707 1.00 77.00 150 GLU A N 1
ATOM 1223 C CA . GLU A 1 150 ? -1.501 21.262 14.266 1.00 77.00 150 GLU A CA 1
ATOM 1224 C C . GLU A 1 150 ? -0.498 22.093 13.444 1.00 77.00 150 GLU A C 1
ATOM 1226 O O . GLU A 1 150 ? -0.839 22.618 12.379 1.00 77.00 150 GLU A O 1
ATOM 1231 N N . TYR A 1 151 ? 0.773 22.154 13.862 1.00 74.06 151 TYR A N 1
ATOM 1232 C CA . TYR A 1 151 ? 1.827 22.810 13.073 1.00 74.06 151 TYR A CA 1
ATOM 1233 C C . TYR A 1 151 ? 2.049 22.128 11.712 1.00 74.06 151 TYR A C 1
ATOM 1235 O O . TYR A 1 151 ? 2.217 22.797 10.687 1.00 74.06 151 TYR A O 1
ATOM 1243 N N . SER A 1 152 ? 2.024 20.795 11.690 1.00 77.81 152 SER A N 1
ATOM 1244 C CA . SER A 1 152 ? 2.215 19.999 10.471 1.00 77.81 152 SER A CA 1
ATOM 1245 C C . SER A 1 152 ? 1.016 20.115 9.522 1.00 77.81 152 SER A C 1
ATOM 1247 O O . SER A 1 152 ? 1.201 20.315 8.320 1.00 77.81 152 SER A O 1
ATOM 1249 N N . LEU A 1 153 ? -0.206 20.099 10.060 1.00 77.06 153 LEU A N 1
ATOM 1250 C CA . LEU A 1 153 ? -1.450 20.339 9.334 1.00 77.06 153 LEU A CA 1
ATOM 1251 C C . LEU A 1 153 ? -1.492 21.729 8.723 1.00 77.06 153 LEU A C 1
ATOM 1253 O O . LEU A 1 153 ? -1.899 21.870 7.576 1.00 77.06 153 LEU A O 1
ATOM 1257 N N . LYS A 1 154 ? -1.029 22.757 9.441 1.00 81.12 154 LYS A N 1
ATOM 1258 C CA . LYS A 1 154 ? -0.941 24.114 8.891 1.00 81.12 154 LYS A CA 1
ATOM 1259 C C . LYS A 1 154 ? -0.087 24.145 7.622 1.00 81.12 154 LYS A C 1
ATOM 1261 O O . LYS A 1 154 ? -0.514 24.694 6.610 1.00 81.12 154 LYS A O 1
ATOM 1266 N N . LYS A 1 155 ? 1.080 23.499 7.651 1.00 80.25 155 LYS A N 1
ATOM 1267 C CA . LYS A 1 155 ? 1.974 23.392 6.489 1.00 80.25 155 LYS A CA 1
ATOM 1268 C C . LYS A 1 155 ? 1.371 22.547 5.358 1.00 80.25 155 LYS A C 1
ATOM 1270 O O . LYS A 1 155 ? 1.581 22.849 4.187 1.00 80.25 155 LYS A O 1
ATOM 1275 N N . LEU A 1 156 ? 0.605 21.506 5.686 1.00 77.56 156 LEU A N 1
ATOM 1276 C CA . LEU A 1 156 ? -0.119 20.695 4.701 1.00 77.56 156 LEU A CA 1
ATOM 1277 C C . LEU A 1 156 ? -1.281 21.458 4.052 1.00 77.56 156 LEU A C 1
ATOM 1279 O O . LEU A 1 156 ? -1.438 21.377 2.837 1.00 77.56 156 LEU A O 1
ATOM 1283 N N . ARG A 1 157 ? -2.041 22.249 4.820 1.00 82.06 157 ARG A N 1
ATOM 1284 C CA . ARG A 1 157 ? -3.120 23.126 4.326 1.00 82.06 157 ARG A CA 1
ATOM 1285 C C . ARG A 1 157 ? -2.593 24.178 3.338 1.00 82.06 157 ARG A C 1
ATOM 1287 O O . ARG A 1 157 ? -3.292 24.532 2.395 1.00 82.06 157 ARG A O 1
ATOM 1294 N N . GLU A 1 158 ? -1.343 24.630 3.490 1.00 84.12 158 GLU A N 1
ATOM 1295 C CA . GLU A 1 158 ? -0.672 25.507 2.510 1.00 84.12 158 GLU A CA 1
ATOM 1296 C C . GLU A 1 158 ? -0.393 24.805 1.165 1.00 84.12 158 GLU A C 1
ATOM 1298 O O . GLU A 1 158 ? -0.396 25.451 0.118 1.00 84.12 158 GLU A O 1
ATOM 1303 N N . MET A 1 159 ? -0.159 23.488 1.175 1.00 78.12 159 MET A N 1
ATOM 1304 C CA . MET A 1 159 ? 0.089 22.684 -0.031 1.00 78.12 159 MET A CA 1
ATOM 1305 C C . MET A 1 159 ? -1.199 22.131 -0.655 1.00 78.12 159 MET A C 1
ATOM 1307 O O . MET A 1 159 ? -1.264 21.938 -1.869 1.00 78.12 159 MET A O 1
ATOM 1311 N N . VAL A 1 160 ? -2.217 21.874 0.170 1.00 78.94 160 VAL A N 1
ATOM 1312 C CA . VAL A 1 160 ? -3.512 21.303 -0.213 1.00 78.94 160 VAL A CA 1
ATOM 1313 C C . VAL A 1 160 ? -4.626 22.172 0.392 1.00 78.94 160 VAL A C 1
ATOM 1315 O O . VAL A 1 160 ? -5.059 21.919 1.515 1.00 78.94 160 VAL A O 1
ATOM 1318 N N . PRO A 1 161 ? -5.123 23.186 -0.345 1.00 74.56 161 PRO A N 1
ATOM 1319 C CA . PRO A 1 161 ? -6.046 24.194 0.195 1.00 74.56 161 PRO A CA 1
ATOM 1320 C C . PRO A 1 161 ? -7.400 23.660 0.687 1.00 74.56 161 PRO A C 1
ATOM 1322 O O . PRO A 1 161 ? -8.084 24.351 1.432 1.00 74.56 161 PRO A O 1
ATOM 1325 N N . ASN A 1 162 ? -7.788 22.449 0.274 1.00 80.94 162 ASN A N 1
ATOM 1326 C CA . ASN A 1 162 ? -9.080 21.831 0.597 1.00 80.94 162 ASN A CA 1
ATOM 1327 C C . ASN A 1 162 ? -8.967 20.720 1.658 1.00 80.94 162 ASN A C 1
ATOM 1329 O O . ASN A 1 162 ? -9.830 19.848 1.718 1.00 80.94 162 ASN A O 1
ATOM 1333 N N . LEU A 1 163 ? -7.882 20.686 2.437 1.00 76.88 163 LEU A N 1
ATOM 1334 C CA . LEU A 1 163 ? -7.716 19.704 3.507 1.00 76.88 163 LEU A CA 1
ATOM 1335 C C . LEU A 1 163 ? -8.581 20.092 4.720 1.00 76.88 163 LEU A C 1
ATOM 1337 O O . LEU A 1 163 ? -8.164 20.911 5.541 1.00 76.88 163 LEU A O 1
ATOM 1341 N N . ASP A 1 164 ? -9.774 19.502 4.801 1.00 79.19 164 ASP A N 1
ATOM 1342 C CA . ASP A 1 164 ? -10.727 19.646 5.908 1.00 79.19 164 ASP A CA 1
ATOM 1343 C C . ASP A 1 164 ? -10.545 18.481 6.889 1.00 79.19 164 ASP A C 1
ATOM 1345 O O . ASP A 1 164 ? -11.096 17.401 6.698 1.00 79.19 164 ASP A O 1
ATOM 1349 N N . MET A 1 165 ? -9.639 18.661 7.849 1.00 79.88 165 MET A N 1
ATOM 1350 C CA . MET A 1 165 ? -9.332 17.675 8.887 1.00 79.88 165 MET A CA 1
ATOM 1351 C C . MET A 1 165 ? -8.757 18.397 10.098 1.00 79.88 165 MET A C 1
ATOM 1353 O O . MET A 1 165 ? -7.826 19.206 9.952 1.00 79.88 165 MET A O 1
ATOM 1357 N N . GLU A 1 166 ? -9.301 18.119 11.277 1.00 79.56 166 GLU A N 1
ATOM 1358 C CA . GLU A 1 166 ? -8.821 18.700 12.531 1.00 79.56 166 GLU A CA 1
ATOM 1359 C C . GLU A 1 166 ? -7.695 17.859 13.163 1.00 79.56 166 GLU A C 1
ATOM 1361 O O . GLU A 1 166 ? -7.599 16.657 12.914 1.00 79.56 166 GLU A O 1
ATOM 1366 N N . PRO A 1 167 ? -6.804 18.452 13.985 1.00 73.44 167 PRO A N 1
ATOM 1367 C CA . PRO A 1 167 ? -5.658 17.719 14.514 1.00 73.44 167 PRO A CA 1
ATOM 1368 C C . PRO A 1 167 ? -6.025 16.501 15.362 1.00 73.44 167 PRO A C 1
ATOM 1370 O O . PRO A 1 167 ? -5.379 15.464 15.250 1.00 73.44 167 PRO A O 1
ATOM 1373 N N . GLN A 1 168 ? -7.073 16.632 16.175 1.00 72.88 168 GLN A N 1
ATOM 1374 C CA . GLN A 1 168 ? -7.597 15.548 17.002 1.00 72.88 168 GLN A CA 1
ATOM 1375 C C . GLN A 1 168 ? -8.214 14.440 16.141 1.00 72.88 168 GLN A C 1
ATOM 1377 O O . GLN A 1 168 ? -7.958 13.267 16.368 1.00 72.88 168 GLN A O 1
ATOM 1382 N N . GLU A 1 169 ? -8.945 14.820 15.089 1.00 75.12 169 GLU A N 1
ATOM 1383 C CA . GLU A 1 169 ? -9.563 13.877 14.156 1.00 75.12 169 GLU A CA 1
ATOM 1384 C C . GLU A 1 169 ? -8.527 12.963 13.499 1.00 75.12 169 GLU A C 1
ATOM 1386 O O . GLU A 1 169 ? -8.808 11.790 13.302 1.00 75.12 169 GLU A O 1
ATOM 1391 N N . TYR A 1 170 ? -7.324 13.472 13.206 1.00 74.12 170 TYR A N 1
ATOM 1392 C CA . TYR A 1 170 ? -6.229 12.657 12.678 1.00 74.12 170 TYR A CA 1
ATOM 1393 C C . TYR A 1 170 ? -5.610 11.719 13.720 1.00 74.12 170 TYR A C 1
ATOM 1395 O O . TYR A 1 170 ? -5.282 10.578 13.396 1.00 74.12 170 TYR A O 1
ATOM 1403 N N . VAL A 1 171 ? -5.401 12.214 14.945 1.00 74.12 171 VAL A N 1
ATOM 1404 C CA . VAL A 1 171 ? -4.839 11.415 16.046 1.00 74.12 171 VAL A CA 1
ATOM 1405 C C . VAL A 1 171 ? -5.757 10.239 16.373 1.00 74.12 171 VAL A C 1
ATOM 1407 O O . VAL A 1 171 ? -5.250 9.159 16.639 1.00 74.12 171 VAL A O 1
ATOM 1410 N N . ASP A 1 172 ? -7.070 10.434 16.256 1.00 78.25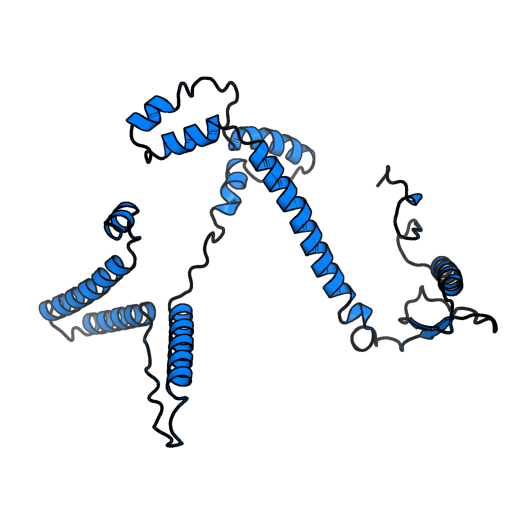 172 ASP A N 1
ATOM 1411 C CA . ASP A 1 172 ? -8.080 9.439 16.617 1.00 78.25 172 ASP A CA 1
ATOM 1412 C C . ASP A 1 172 ? -8.545 8.577 15.420 1.00 78.25 172 ASP A C 1
ATOM 1414 O O . ASP A 1 172 ? -9.491 7.796 15.543 1.00 78.25 172 ASP A O 1
ATOM 1418 N N . VAL A 1 173 ? -7.909 8.688 14.240 1.00 74.81 173 VAL A N 1
ATOM 1419 C CA . VAL A 1 173 ? -8.302 7.923 13.030 1.00 74.81 173 VAL A CA 1
ATOM 1420 C C . VAL A 1 173 ? -8.334 6.419 13.296 1.00 74.81 173 VAL A C 1
ATOM 1422 O O . VAL A 1 173 ? -9.185 5.703 12.758 1.00 74.81 173 VAL A O 1
ATOM 1425 N N . ASP A 1 174 ? -7.401 5.929 14.108 1.00 70.19 174 ASP A N 1
ATOM 1426 C CA . ASP A 1 174 ? -7.233 4.514 14.410 1.00 70.19 174 ASP A CA 1
ATOM 1427 C C . ASP A 1 174 ? -8.105 4.013 15.572 1.00 70.19 174 ASP A C 1
ATOM 1429 O O . ASP A 1 174 ? -8.241 2.797 15.706 1.00 70.19 174 ASP A O 1
ATOM 1433 N N . GLU A 1 175 ? -8.792 4.880 16.331 1.00 73.00 175 GLU A N 1
ATOM 1434 C CA . GLU A 1 175 ? -9.710 4.450 17.406 1.00 73.00 175 GLU A CA 1
ATOM 1435 C C . GLU A 1 175 ? -10.857 3.571 16.881 1.00 73.00 175 GLU A C 1
ATOM 1437 O O . GLU A 1 175 ? -11.358 2.690 17.579 1.00 73.00 175 GLU A O 1
ATOM 1442 N N . SER A 1 176 ? -11.268 3.790 15.630 1.00 65.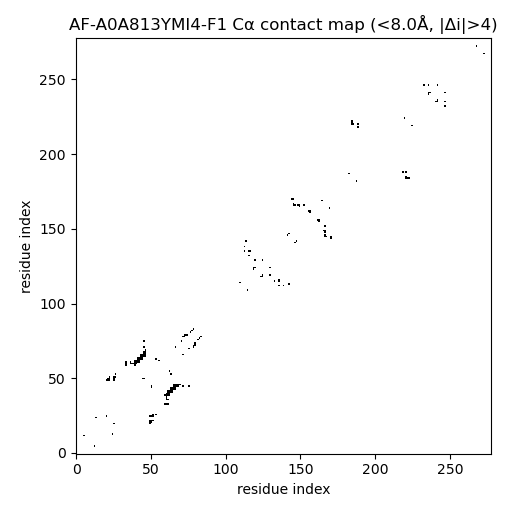12 176 SER A N 1
ATOM 1443 C CA . SER A 1 176 ? -12.307 2.994 14.962 1.00 65.12 176 SER A CA 1
ATOM 1444 C C . SER A 1 176 ? -11.782 1.705 14.317 1.00 65.12 176 SER A C 1
ATOM 1446 O O . SER A 1 176 ? -12.570 0.885 13.837 1.00 65.12 176 SER A O 1
ATOM 1448 N N . CYS A 1 177 ? -10.460 1.512 14.289 1.00 62.38 177 CYS A N 1
ATOM 1449 C CA . CYS A 1 177 ? -9.841 0.350 13.676 1.00 62.38 177 CYS A CA 1
ATOM 1450 C C . CYS A 1 177 ? -9.939 -0.851 14.631 1.00 62.38 177 CYS A C 1
ATOM 1452 O O . CYS A 1 177 ? -9.546 -0.743 15.794 1.00 62.38 177 CYS A O 1
ATOM 1454 N N . PRO A 1 178 ? -10.437 -2.019 14.188 1.00 55.47 178 PRO A N 1
ATOM 1455 C CA . PRO A 1 178 ? -10.472 -3.207 15.031 1.00 55.47 178 PRO A CA 1
ATOM 1456 C C . PRO A 1 178 ? -9.041 -3.643 15.385 1.00 55.47 178 PRO A C 1
ATOM 1458 O O . PRO A 1 178 ? -8.326 -4.221 14.571 1.00 55.47 178 PRO A O 1
ATOM 1461 N N . VAL A 1 179 ? -8.623 -3.355 16.621 1.00 56.75 179 VAL A N 1
ATOM 1462 C CA . VAL A 1 179 ? -7.273 -3.652 17.145 1.00 56.75 179 VAL A CA 1
ATOM 1463 C C . VAL A 1 179 ? -7.099 -5.143 17.467 1.00 56.75 179 VAL A C 1
ATOM 1465 O O . VAL A 1 179 ? -5.984 -5.646 17.594 1.00 56.75 179 VAL A O 1
ATOM 1468 N N . ALA A 1 180 ? -8.210 -5.867 17.580 1.00 56.00 180 ALA A N 1
ATOM 1469 C CA . ALA A 1 180 ? -8.24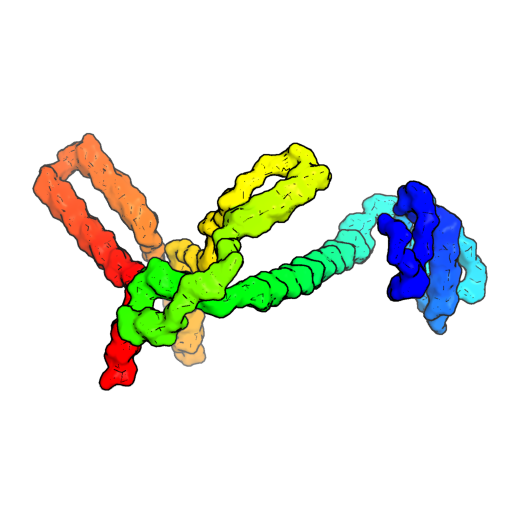0 -7.302 17.780 1.00 56.00 180 ALA A CA 1
ATOM 1470 C C . ALA A 1 180 ? -9.307 -7.925 16.885 1.00 56.00 180 ALA A C 1
ATOM 1472 O O . ALA A 1 180 ? -10.410 -7.396 16.735 1.00 56.00 180 ALA A O 1
ATOM 1473 N N . TYR A 1 181 ? -8.972 -9.081 16.327 1.00 59.62 181 TYR A N 1
ATOM 1474 C CA . TYR A 1 181 ? -9.960 -9.974 15.757 1.00 59.62 181 TYR A CA 1
ATOM 1475 C C . TYR A 1 181 ? -10.801 -10.548 16.901 1.00 59.62 181 TYR A C 1
ATOM 1477 O O . TYR A 1 181 ? -10.281 -11.231 17.785 1.00 59.62 181 TYR A O 1
ATOM 1485 N N . VAL A 1 182 ? -12.087 -10.213 16.904 1.00 61.75 182 VAL A N 1
ATOM 1486 C CA . VAL A 1 182 ? -13.084 -10.812 17.787 1.00 61.75 182 VAL A CA 1
ATOM 1487 C C . VAL A 1 182 ? -13.903 -11.735 16.891 1.00 61.75 182 VAL A C 1
ATOM 1489 O O . VAL A 1 182 ? -14.721 -11.215 16.130 1.00 61.75 182 VAL A O 1
ATOM 1492 N N . PRO A 1 183 ? -13.644 -13.055 16.902 1.00 60.91 183 PRO A N 1
ATOM 1493 C CA . PRO A 1 183 ? -14.438 -13.982 16.111 1.00 60.91 183 PRO A CA 1
ATOM 1494 C C . PRO A 1 183 ? -15.892 -13.890 16.567 1.00 60.91 183 PRO A C 1
ATOM 1496 O O . PRO A 1 183 ? -16.169 -13.773 17.767 1.00 60.91 183 PRO A O 1
ATOM 1499 N N . ASP A 1 184 ? -16.815 -13.892 15.611 1.00 67.25 184 ASP A N 1
ATOM 1500 C CA . ASP A 1 184 ? -18.237 -13.917 15.937 1.00 67.25 184 ASP A CA 1
ATOM 1501 C C . ASP A 1 184 ? -18.645 -15.289 16.508 1.00 67.25 184 ASP A C 1
ATOM 1503 O O . ASP A 1 184 ? -17.929 -16.284 16.368 1.00 67.25 184 ASP A O 1
ATOM 1507 N N . ASP A 1 185 ? -19.787 -15.348 17.203 1.00 59.28 185 ASP A N 1
ATOM 1508 C CA . ASP A 1 185 ? -20.256 -16.584 17.846 1.00 59.28 185 ASP A CA 1
ATOM 1509 C C . ASP A 1 185 ? -20.367 -17.749 16.832 1.00 59.28 185 ASP A C 1
ATOM 1511 O O . ASP A 1 185 ? -20.119 -18.896 17.201 1.00 59.28 185 ASP A O 1
ATOM 1515 N N . ASP A 1 186 ? -20.674 -17.479 15.558 1.00 63.03 186 ASP A N 1
ATOM 1516 C CA . ASP A 1 186 ? -20.821 -18.500 14.512 1.00 63.03 186 ASP A CA 1
ATOM 1517 C C . ASP A 1 186 ? -19.459 -18.986 13.982 1.00 63.03 186 ASP A C 1
ATOM 1519 O O . ASP A 1 186 ? -19.290 -20.142 13.589 1.00 63.03 186 ASP A O 1
ATOM 1523 N N . GLU A 1 187 ? -18.456 -18.118 13.962 1.00 64.94 187 GLU A N 1
ATOM 1524 C CA . GLU A 1 187 ? -17.062 -18.425 13.666 1.00 64.94 187 GLU A CA 1
ATOM 1525 C C . GLU A 1 187 ? -16.417 -19.252 14.778 1.00 64.94 187 GLU A C 1
ATOM 1527 O O . GLU A 1 187 ? -15.811 -20.283 14.486 1.00 64.94 187 GLU A O 1
ATOM 1532 N N . ILE A 1 188 ? -16.666 -18.897 16.043 1.00 67.31 188 ILE A N 1
ATOM 1533 C CA . ILE A 1 188 ? -16.264 -19.703 17.204 1.00 67.31 188 ILE A CA 1
ATOM 1534 C C . ILE A 1 188 ? -16.905 -21.093 17.128 1.00 67.31 188 ILE A C 1
ATOM 1536 O O . ILE A 1 188 ? -16.225 -22.100 17.320 1.00 67.31 188 ILE A O 1
ATOM 1540 N N . ILE A 1 189 ? -18.207 -21.177 16.823 1.00 64.38 189 ILE A N 1
ATOM 1541 C CA . ILE A 1 189 ? -18.904 -22.464 16.678 1.00 64.38 189 ILE A CA 1
ATOM 1542 C C . ILE A 1 189 ? -18.287 -23.283 15.540 1.00 64.38 189 ILE A C 1
ATOM 1544 O O . ILE A 1 189 ? -18.029 -24.471 15.722 1.00 64.38 189 ILE A O 1
ATOM 1548 N N . ARG A 1 190 ? -17.995 -22.667 14.388 1.00 63.91 190 ARG A N 1
ATOM 1549 C CA . ARG A 1 190 ? -17.342 -23.353 13.263 1.00 63.91 190 ARG A CA 1
ATOM 1550 C C . ARG A 1 190 ? -15.957 -23.877 13.631 1.00 63.91 190 ARG A C 1
ATOM 1552 O O . ARG A 1 190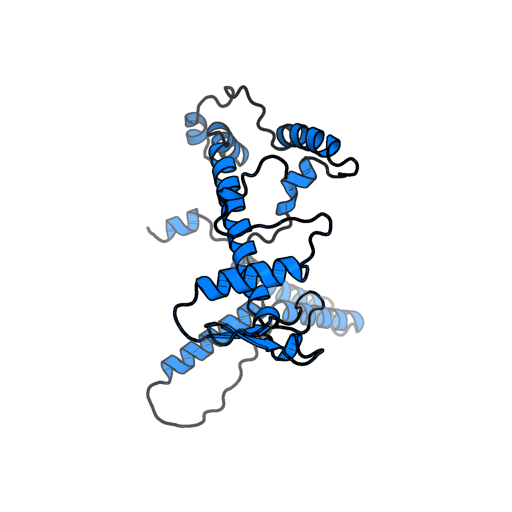 ? -15.677 -25.036 13.336 1.00 63.91 190 ARG A O 1
ATOM 1559 N N . GLU A 1 191 ? -15.121 -23.085 14.297 1.00 63.19 191 GLU A N 1
ATOM 1560 C CA . GLU A 1 191 ? -13.799 -23.537 14.748 1.00 63.19 191 GLU A CA 1
ATOM 1561 C C . GLU A 1 191 ? -13.896 -24.675 15.770 1.00 63.19 191 GLU A C 1
ATOM 1563 O O . GLU A 1 191 ? -13.206 -25.682 15.624 1.00 63.19 191 GLU A O 1
ATOM 1568 N N . VAL A 1 192 ? -14.799 -24.581 16.753 1.00 65.81 192 VAL A N 1
ATOM 1569 C CA . VAL A 1 192 ? -15.015 -25.641 17.754 1.00 65.81 192 VAL A CA 1
ATOM 1570 C C . VAL A 1 192 ? -15.536 -26.925 17.106 1.00 65.81 192 VAL A C 1
ATOM 1572 O O . VAL A 1 192 ? -15.097 -28.018 17.466 1.00 65.81 192 VAL A O 1
ATOM 1575 N N . LEU A 1 193 ? -16.442 -26.825 16.129 1.00 62.59 193 LEU A N 1
ATOM 1576 C CA . LEU A 1 193 ? -16.941 -27.980 15.380 1.00 62.59 193 LEU A CA 1
ATOM 1577 C C . LEU A 1 193 ? -15.836 -28.626 14.543 1.00 62.59 193 LEU A C 1
ATOM 1579 O O . LEU A 1 193 ? -15.735 -29.850 14.515 1.00 62.59 193 LEU A O 1
ATOM 1583 N N . VAL A 1 194 ? -14.986 -27.826 13.896 1.00 61.38 194 VAL A N 1
ATOM 1584 C CA . VAL A 1 194 ? -13.831 -28.324 13.137 1.00 61.38 194 VAL A CA 1
ATOM 1585 C C . VAL A 1 194 ? -12.816 -28.988 14.068 1.00 61.38 194 VAL A C 1
ATOM 1587 O O . VAL A 1 194 ? -12.364 -30.091 13.767 1.00 61.38 194 VAL A O 1
ATOM 1590 N N . GLU A 1 195 ? -12.508 -28.395 15.225 1.00 59.38 195 GLU A N 1
ATOM 1591 C CA . GLU A 1 195 ? -11.637 -29.009 16.232 1.00 59.38 195 GLU A CA 1
ATOM 1592 C C . GLU A 1 195 ? -12.207 -30.319 16.781 1.00 59.38 195 GLU A C 1
ATOM 1594 O O . GLU A 1 195 ? -11.466 -31.287 16.945 1.00 59.38 195 GLU A O 1
ATOM 1599 N N . ASN A 1 196 ? -13.506 -30.370 17.078 1.00 55.59 196 ASN A N 1
ATOM 1600 C CA . ASN A 1 196 ? -14.146 -31.576 17.598 1.00 55.59 196 ASN A CA 1
ATOM 1601 C C . ASN A 1 196 ? -14.212 -32.677 16.535 1.00 55.59 196 ASN A C 1
ATOM 1603 O O . ASN A 1 196 ? -13.937 -33.831 16.856 1.00 55.59 196 ASN A O 1
ATOM 1607 N N . LYS A 1 197 ? -14.478 -32.328 15.267 1.00 57.81 197 LYS A N 1
ATOM 1608 C CA . LYS A 1 197 ? -14.396 -33.264 14.134 1.00 57.81 197 LYS A CA 1
ATOM 1609 C C . LYS A 1 197 ? -12.971 -33.781 13.941 1.00 57.81 197 LYS A C 1
ATOM 1611 O O . LYS A 1 197 ? -12.778 -34.981 13.803 1.00 57.81 197 LYS A O 1
ATOM 1616 N N . LEU A 1 198 ? -11.962 -32.913 14.011 1.00 51.69 198 LEU A N 1
ATOM 1617 C CA . LEU A 1 198 ? -10.555 -33.320 13.945 1.00 51.69 198 LEU A CA 1
ATOM 1618 C C . LEU A 1 198 ? -10.170 -34.239 15.113 1.00 51.69 198 LEU A C 1
ATOM 1620 O O . LEU A 1 198 ? -9.517 -35.252 14.888 1.00 51.69 198 LEU A O 1
ATOM 1624 N N . LYS A 1 199 ? -10.604 -33.940 16.344 1.00 58.19 199 LYS A N 1
ATOM 1625 C CA . LYS A 1 199 ? -10.372 -34.797 17.522 1.00 58.19 199 LYS A CA 1
ATOM 1626 C C . LYS A 1 199 ? -11.077 -36.150 17.398 1.00 58.19 199 LYS A C 1
ATOM 1628 O O . LYS A 1 199 ? -10.483 -37.157 17.762 1.00 58.19 199 LYS A O 1
ATOM 1633 N N . ALA A 1 200 ? -12.296 -36.190 16.861 1.00 58.19 200 ALA A N 1
ATOM 1634 C CA . ALA A 1 200 ? -13.018 -37.436 16.605 1.00 58.19 200 ALA A CA 1
ATOM 1635 C C . ALA A 1 200 ? -12.308 -38.293 15.544 1.00 58.19 200 ALA A C 1
ATOM 1637 O O . ALA A 1 200 ? -12.077 -39.475 15.767 1.00 58.19 200 ALA A O 1
ATOM 1638 N N . VAL A 1 201 ? -11.861 -37.684 14.441 1.00 56.53 201 VAL A N 1
ATOM 1639 C CA . VAL A 1 201 ? -11.102 -38.373 13.383 1.00 56.53 201 VAL A CA 1
ATOM 1640 C C . VAL A 1 201 ? -9.755 -38.891 13.896 1.00 56.53 201 VAL A C 1
ATOM 1642 O O . VAL A 1 201 ? -9.351 -39.989 13.532 1.00 56.53 201 VAL A O 1
ATOM 1645 N N . ILE A 1 202 ? -9.066 -38.137 14.759 1.00 56.28 202 ILE A N 1
ATOM 1646 C CA . ILE A 1 202 ? -7.787 -38.558 15.356 1.00 56.28 202 ILE A CA 1
ATOM 1647 C C . ILE A 1 202 ? -7.982 -39.696 16.371 1.00 56.28 202 ILE A C 1
ATOM 1649 O O . ILE A 1 202 ? -7.123 -40.568 16.473 1.00 56.28 202 ILE A O 1
ATOM 1653 N N . ASN A 1 203 ? -9.098 -39.710 17.102 1.00 55.28 203 ASN A N 1
ATOM 1654 C CA . ASN A 1 203 ? -9.389 -40.750 18.090 1.00 55.28 203 ASN A CA 1
ATOM 1655 C C . ASN A 1 203 ? -9.965 -42.039 17.473 1.00 55.28 203 ASN A C 1
ATOM 1657 O O . ASN A 1 203 ? -9.914 -43.073 18.128 1.00 55.28 203 ASN A O 1
ATOM 1661 N N . ASN A 1 204 ? -10.452 -41.996 16.227 1.00 54.19 204 ASN A N 1
ATOM 1662 C CA . ASN A 1 204 ? -11.022 -43.138 15.495 1.00 54.19 204 ASN A CA 1
ATOM 1663 C C . ASN A 1 204 ? -10.014 -43.826 14.549 1.00 54.19 204 ASN A C 1
ATOM 1665 O O . ASN A 1 204 ? -10.409 -44.443 13.563 1.00 54.19 204 ASN A O 1
ATOM 1669 N N . VAL A 1 205 ? -8.704 -43.697 14.793 1.00 50.72 205 VAL A N 1
ATOM 1670 C CA . VAL A 1 205 ? -7.677 -44.332 13.938 1.00 50.72 205 VAL A CA 1
ATOM 1671 C C . VAL A 1 205 ? -7.471 -45.821 14.262 1.00 50.72 205 VAL A C 1
ATOM 1673 O O . VAL A 1 205 ? -6.840 -46.519 13.474 1.00 50.72 205 VAL A O 1
ATOM 1676 N N . ASP A 1 206 ? -8.069 -46.342 15.335 1.00 46.53 206 ASP A N 1
ATOM 1677 C CA . ASP A 1 206 ? -8.012 -47.766 15.662 1.00 46.53 206 ASP A CA 1
ATOM 1678 C C . ASP A 1 206 ? -9.426 -48.379 15.672 1.00 46.53 206 ASP A C 1
ATOM 1680 O O . ASP A 1 206 ? -10.263 -47.996 16.481 1.00 46.53 206 ASP A O 1
ATOM 1684 N N . GLU A 1 207 ? -9.622 -49.367 14.792 1.00 44.72 207 GLU A N 1
ATOM 1685 C CA . GLU A 1 207 ? -10.754 -50.306 14.653 1.00 44.72 207 GLU A CA 1
ATOM 1686 C C . GLU A 1 207 ? -11.808 -50.022 13.559 1.00 44.72 207 GLU A C 1
ATOM 1688 O O . GLU A 1 207 ? -12.725 -49.215 13.670 1.00 44.72 207 GLU A O 1
ATOM 1693 N N . ASP A 1 208 ? -11.604 -50.771 12.470 1.00 42.53 208 ASP A N 1
ATOM 1694 C CA . ASP A 1 208 ? -12.504 -51.224 11.410 1.00 42.53 208 ASP A CA 1
ATOM 1695 C C . ASP A 1 208 ? -14.001 -50.870 11.525 1.00 42.53 208 ASP A C 1
ATOM 1697 O O . ASP A 1 208 ? -14.773 -51.510 12.229 1.00 42.53 208 ASP A O 1
ATOM 1701 N N . GLY A 1 209 ? -14.408 -49.941 10.658 1.00 48.56 209 GLY A N 1
ATOM 1702 C CA . GLY A 1 209 ? -15.547 -50.087 9.750 1.00 48.56 209 GLY A CA 1
ATOM 1703 C C . GLY A 1 209 ? -16.878 -50.580 10.313 1.00 48.56 209 GLY A C 1
ATOM 17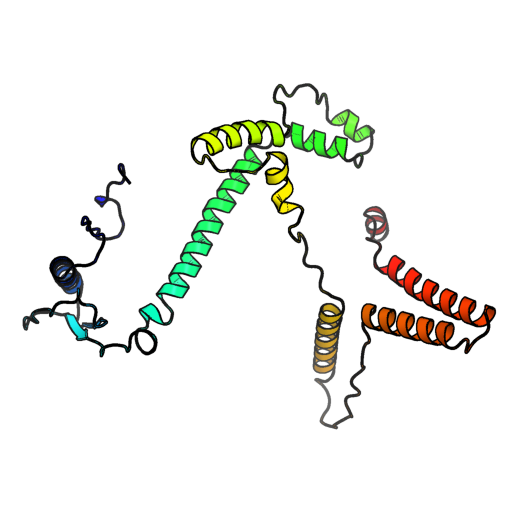04 O O . GLY A 1 209 ? -17.309 -51.666 9.940 1.00 48.56 209 GLY A O 1
ATOM 1705 N N . GLU A 1 210 ? -17.603 -49.711 11.017 1.00 40.38 210 GLU A N 1
ATOM 1706 C CA . GLU A 1 210 ? -19.070 -49.700 11.003 1.00 40.38 210 GLU A CA 1
ATOM 1707 C C . GLU A 1 210 ? -19.565 -48.247 10.859 1.00 40.38 210 GLU A C 1
ATOM 1709 O O . GLU A 1 210 ? -19.096 -47.339 11.543 1.00 40.38 210 GLU A O 1
ATOM 1714 N N . GLU A 1 211 ? -20.461 -48.013 9.893 1.00 44.28 211 GLU A N 1
ATOM 1715 C CA . GLU A 1 211 ? -21.143 -46.732 9.674 1.00 44.28 211 GLU A CA 1
ATOM 1716 C C . GLU A 1 211 ? -22.108 -46.479 10.847 1.00 44.28 211 GLU A C 1
ATOM 1718 O O . GLU A 1 211 ? -23.271 -46.878 10.797 1.00 44.28 211 GLU A O 1
ATOM 1723 N N . GLU A 1 212 ? -21.629 -45.853 11.924 1.00 40.62 212 GLU A N 1
ATOM 1724 C CA . GLU A 1 212 ? -22.501 -45.321 12.974 1.00 40.62 212 GLU A CA 1
ATOM 1725 C C . GLU A 1 212 ? -22.986 -43.914 12.591 1.00 40.62 212 GLU A C 1
ATOM 1727 O O . GLU A 1 212 ? -22.190 -43.020 12.302 1.00 40.62 212 GLU A O 1
ATOM 1732 N N . ASP A 1 213 ? -24.312 -43.744 12.580 1.00 40.59 213 ASP A N 1
ATOM 1733 C CA . ASP A 1 213 ? -25.038 -42.499 12.316 1.00 40.59 213 ASP A CA 1
ATOM 1734 C C . ASP A 1 213 ? -24.395 -41.288 13.030 1.00 40.59 213 ASP A C 1
ATOM 1736 O O . ASP A 1 213 ? -24.498 -41.124 14.251 1.00 40.59 213 ASP A O 1
ATOM 1740 N N . GLU A 1 214 ? -23.768 -40.393 12.256 1.00 44.59 214 GLU A N 1
ATOM 1741 C CA . GLU A 1 214 ? -23.304 -39.086 12.728 1.00 44.59 214 GLU A CA 1
ATOM 1742 C C . GLU A 1 214 ? -24.517 -38.238 13.149 1.00 44.59 214 GLU A C 1
ATOM 1744 O O . GLU A 1 214 ? -25.135 -37.536 12.348 1.00 44.59 214 GLU A O 1
ATOM 1749 N N . HIS A 1 215 ? -24.876 -38.267 14.433 1.00 41.47 215 HIS A N 1
ATOM 1750 C CA . HIS A 1 215 ? -25.761 -37.256 15.000 1.00 41.47 215 HIS A CA 1
ATOM 1751 C C . HIS A 1 215 ? -25.046 -35.895 14.971 1.00 41.47 215 HIS A C 1
ATOM 1753 O O . HIS A 1 215 ? -24.259 -35.579 15.865 1.00 41.47 215 HIS A O 1
ATOM 1759 N N . GLU A 1 216 ? -25.325 -35.071 13.955 1.00 45.56 216 GLU A N 1
ATOM 1760 C CA . GLU A 1 216 ? -24.963 -33.650 13.945 1.00 45.56 216 GLU A CA 1
ATOM 1761 C C . GLU A 1 216 ? -25.542 -32.978 15.202 1.00 45.56 216 GLU A C 1
ATOM 1763 O O . GLU A 1 216 ? -26.740 -32.712 15.298 1.00 45.56 216 GLU A O 1
ATOM 1768 N N . GLN A 1 217 ? -24.702 -32.722 16.210 1.00 51.06 217 GLN A N 1
ATOM 1769 C CA . GLN A 1 217 ? -25.089 -31.876 17.337 1.00 51.06 217 GLN A CA 1
ATOM 1770 C C . GLN A 1 217 ? -25.263 -30.442 16.831 1.00 51.06 217 GLN A C 1
ATOM 1772 O O . GLN A 1 217 ? -24.293 -29.726 16.583 1.00 51.06 217 GLN A O 1
ATOM 1777 N N . GLU A 1 218 ? -26.517 -30.032 16.675 1.00 52.75 218 GLU A N 1
ATOM 1778 C CA . GLU A 1 218 ? -26.899 -28.683 16.272 1.00 52.75 218 GLU A CA 1
ATOM 1779 C C . GLU A 1 218 ? -26.684 -27.721 17.457 1.00 52.75 218 GLU A C 1
ATOM 1781 O O . GLU A 1 218 ? -27.412 -27.742 18.453 1.00 52.75 218 GLU A O 1
ATOM 1786 N N . TYR A 1 219 ? -25.633 -26.902 17.392 1.00 55.66 219 TYR A N 1
ATOM 1787 C CA . TYR A 1 219 ? -25.365 -25.866 18.392 1.00 55.66 219 TYR A CA 1
ATOM 1788 C C . TYR A 1 219 ? -26.078 -24.564 18.008 1.00 55.66 219 TYR A C 1
ATOM 1790 O O . TYR A 1 219 ? -25.910 -24.059 16.902 1.00 55.66 219 TYR A O 1
ATOM 1798 N N . VAL A 1 220 ? -26.844 -23.989 18.941 1.00 58.00 220 VAL A N 1
ATOM 1799 C CA . VAL A 1 220 ? -27.513 -22.688 18.766 1.00 58.00 220 VAL A CA 1
ATOM 1800 C C . VAL A 1 220 ? -26.614 -21.579 19.314 1.00 58.00 220 VAL A C 1
ATOM 1802 O O . VAL A 1 220 ? -26.196 -21.646 20.473 1.00 58.00 220 VAL A O 1
ATOM 1805 N N . SER A 1 221 ? -26.333 -20.549 18.510 1.00 63.56 221 SER A N 1
ATOM 1806 C CA . SER A 1 221 ? -25.549 -19.389 18.957 1.00 63.56 221 SER A CA 1
ATOM 1807 C C . SER A 1 221 ? -26.274 -18.611 20.060 1.00 63.56 221 SER A C 1
ATOM 1809 O O . SER A 1 221 ? -27.509 -18.602 20.142 1.00 63.56 221 SER A O 1
ATOM 1811 N N . ASN A 1 222 ? -25.527 -17.923 20.934 1.00 63.88 222 ASN A N 1
ATOM 1812 C CA . ASN A 1 222 ? -26.149 -17.187 22.043 1.00 63.88 222 ASN A CA 1
ATOM 1813 C C . ASN A 1 222 ? -27.069 -16.075 21.530 1.00 63.88 222 ASN A C 1
ATOM 1815 O O . ASN A 1 222 ? -28.088 -15.776 22.154 1.00 63.88 222 ASN A O 1
ATOM 1819 N N . GLN A 1 223 ? -26.706 -15.454 20.406 1.00 62.59 223 GLN A N 1
ATOM 1820 C CA . GLN A 1 223 ? -27.509 -14.414 19.778 1.00 62.59 223 GLN A CA 1
ATOM 1821 C C . GLN A 1 223 ? -28.816 -14.974 19.209 1.00 62.59 223 GLN A C 1
ATOM 1823 O O . GLN A 1 223 ? -29.882 -14.432 19.501 1.00 62.59 223 GLN A O 1
ATOM 1828 N N . MET A 1 224 ? -28.762 -16.103 18.499 1.00 70.94 224 MET A N 1
ATOM 1829 C CA . MET A 1 224 ? -29.961 -16.774 17.993 1.00 70.94 224 MET A CA 1
ATOM 1830 C C . MET A 1 224 ? -30.882 -17.221 19.139 1.00 70.94 224 MET A C 1
ATOM 1832 O O . MET A 1 224 ? -32.098 -17.033 19.074 1.00 70.94 224 MET A O 1
ATOM 1836 N N . GLY A 1 225 ? -30.310 -17.724 20.240 1.00 75.12 225 GLY A N 1
ATOM 1837 C CA . GLY A 1 225 ? -31.057 -18.024 21.464 1.00 75.12 225 GLY A CA 1
ATOM 1838 C C . GLY A 1 225 ? -31.728 -16.788 22.081 1.00 75.12 225 GLY A C 1
ATOM 1839 O O . GLY A 1 225 ? -32.878 -16.864 22.522 1.00 75.12 225 GLY A O 1
ATOM 1840 N N . TYR A 1 226 ? -31.047 -15.636 22.068 1.00 69.94 226 TYR A N 1
ATOM 1841 C CA . TYR A 1 226 ? -31.571 -14.370 22.589 1.00 69.94 226 TYR A CA 1
ATOM 1842 C C . TYR A 1 226 ? -32.731 -13.824 21.757 1.00 69.94 226 TYR A C 1
ATOM 1844 O O . TYR A 1 226 ? -33.777 -13.459 22.301 1.00 69.94 226 TYR A O 1
ATOM 1852 N N . GLU A 1 227 ? -32.584 -13.813 20.436 1.00 75.88 227 GLU A N 1
ATOM 1853 C CA . GLU A 1 227 ? -33.619 -13.347 19.513 1.00 75.88 227 GLU A CA 1
ATOM 1854 C C . GLU A 1 227 ? -34.861 -14.249 19.549 1.00 75.88 227 GLU A C 1
ATOM 1856 O O . GLU A 1 227 ? -35.996 -13.754 19.599 1.00 75.88 227 GLU A O 1
ATOM 1861 N N . ALA A 1 228 ? -34.664 -15.570 19.622 1.00 81.31 228 ALA A N 1
ATOM 1862 C CA . ALA A 1 228 ? -35.748 -16.531 19.800 1.00 81.31 228 ALA A CA 1
ATOM 1863 C C . ALA A 1 228 ? -36.492 -16.307 21.127 1.00 81.31 228 ALA A C 1
ATOM 1865 O O . ALA A 1 228 ? -37.726 -16.293 21.157 1.00 81.31 228 ALA A O 1
ATOM 1866 N N . PHE A 1 229 ? -35.762 -16.057 22.218 1.00 82.81 229 PHE A N 1
ATOM 1867 C CA . PHE A 1 229 ? -36.358 -15.780 23.522 1.00 82.81 229 PHE A CA 1
ATOM 1868 C C . PHE A 1 229 ? -37.170 -14.479 23.541 1.00 82.81 229 PHE A C 1
ATOM 1870 O O . PHE A 1 229 ? -38.293 -14.469 24.049 1.00 82.81 229 PHE A O 1
ATOM 1877 N N . LEU A 1 230 ? -36.651 -13.389 22.966 1.00 78.12 230 LEU A N 1
ATOM 1878 C CA . LEU A 1 230 ? -37.402 -12.133 22.861 1.00 78.12 230 LEU A CA 1
ATOM 1879 C C . LEU A 1 230 ? -38.676 -12.303 22.035 1.00 78.12 230 LEU A C 1
ATOM 1881 O O . LEU A 1 230 ? -39.734 -11.792 22.409 1.00 78.12 230 LEU A O 1
ATOM 1885 N N . THR A 1 231 ? -38.586 -13.048 20.937 1.00 84.00 231 THR A N 1
ATOM 1886 C CA . THR A 1 231 ? -39.735 -13.360 20.084 1.00 84.00 231 THR A CA 1
ATOM 1887 C C . THR A 1 231 ? -40.788 -14.157 20.856 1.00 84.00 231 THR A C 1
ATOM 1889 O O . THR A 1 231 ? -41.974 -13.825 20.808 1.00 84.00 231 THR A O 1
ATOM 1892 N N . PHE A 1 232 ? -40.360 -15.149 21.639 1.00 84.00 232 PHE A N 1
ATOM 1893 C CA . PHE A 1 232 ? -41.239 -15.935 22.501 1.00 84.00 232 PHE A CA 1
ATOM 1894 C C . PHE A 1 232 ? -41.886 -15.087 23.605 1.00 84.00 232 PHE A C 1
ATOM 1896 O O . PHE A 1 232 ? -43.102 -15.134 23.776 1.00 84.00 232 PHE A O 1
ATOM 1903 N N . LEU A 1 233 ? -41.115 -14.249 24.306 1.00 81.94 233 LEU A N 1
ATOM 1904 C CA . LEU A 1 233 ? -41.647 -13.328 25.316 1.00 81.94 233 LEU A CA 1
ATOM 1905 C C . LEU A 1 233 ? -42.704 -12.391 24.735 1.00 81.94 233 LEU A C 1
ATOM 1907 O O . LEU A 1 233 ? -43.768 -12.219 25.328 1.00 81.94 233 LEU A O 1
ATOM 1911 N N . LYS A 1 234 ? -42.429 -11.816 23.562 1.00 82.56 234 LYS A N 1
ATOM 1912 C CA . LYS A 1 234 ? -43.357 -10.921 22.871 1.00 82.56 234 LYS A CA 1
ATOM 1913 C C . LYS A 1 234 ? -44.669 -11.627 22.535 1.00 82.56 234 LYS A C 1
ATOM 1915 O O . LYS A 1 234 ? -45.734 -11.040 22.704 1.00 82.56 234 LYS A O 1
ATOM 1920 N N . LEU A 1 235 ? -44.604 -12.891 22.115 1.00 86.75 235 LEU A N 1
ATOM 1921 C CA . LEU A 1 235 ? -45.782 -13.719 21.860 1.00 86.75 235 LEU A CA 1
ATOM 1922 C C . LEU A 1 235 ? -46.585 -13.972 23.148 1.00 86.75 235 LEU A C 1
ATOM 1924 O O . LEU A 1 235 ? -47.803 -13.804 23.156 1.00 86.75 235 LEU A O 1
ATOM 1928 N N . LEU A 1 236 ? -45.916 -14.310 24.253 1.00 83.50 236 LEU A N 1
ATOM 1929 C CA . LEU A 1 236 ? -46.580 -14.528 25.541 1.00 83.50 236 LEU A CA 1
ATOM 1930 C C . LEU A 1 236 ? -47.287 -13.267 26.065 1.00 83.50 236 LEU A C 1
ATOM 1932 O O . LEU A 1 236 ? -48.409 -13.364 26.564 1.00 83.50 236 LEU A O 1
ATOM 1936 N N . GLU A 1 237 ? -46.654 -12.099 25.924 1.00 79.00 237 GLU A N 1
ATOM 1937 C CA . GLU A 1 237 ? -47.217 -10.803 26.322 1.00 79.00 237 GLU A CA 1
ATOM 1938 C C . GLU A 1 237 ? -48.379 -10.376 25.410 1.00 79.00 237 GLU A C 1
ATOM 1940 O O . GLU A 1 237 ? -49.415 -9.930 25.901 1.00 79.00 237 GLU A O 1
ATOM 1945 N N . GLN A 1 238 ? -48.247 -10.551 24.090 1.00 83.00 238 GLN A N 1
ATOM 1946 C CA . GLN A 1 238 ? -49.247 -10.122 23.105 1.00 83.00 238 GLN A CA 1
ATOM 1947 C C . GLN A 1 238 ? -50.564 -10.897 23.210 1.00 83.00 238 GLN A C 1
ATOM 1949 O O . GLN A 1 238 ? -51.637 -10.322 23.025 1.00 83.00 238 GLN A O 1
ATOM 1954 N N . PHE A 1 239 ? -50.493 -12.196 23.493 1.00 84.06 239 PHE A N 1
ATOM 1955 C CA . PHE A 1 239 ? -51.671 -13.060 23.577 1.00 84.06 239 PHE A CA 1
ATOM 1956 C C . PHE A 1 239 ? -52.130 -13.320 25.020 1.00 84.06 239 PHE A C 1
ATOM 1958 O O . PHE A 1 239 ? -53.092 -14.058 25.219 1.00 84.06 239 PHE A O 1
ATOM 1965 N N . ASN A 1 240 ? -51.464 -12.715 26.016 1.00 77.00 240 ASN A N 1
ATOM 1966 C CA . ASN A 1 240 ? -51.744 -12.875 27.448 1.00 77.00 240 ASN A CA 1
ATOM 1967 C C . ASN A 1 240 ? -51.900 -14.355 27.862 1.00 77.00 240 ASN A C 1
ATOM 1969 O O . ASN A 1 240 ? -52.783 -14.715 28.640 1.00 77.00 240 ASN A O 1
ATOM 1973 N N . ILE A 1 241 ? -51.063 -15.221 27.273 1.00 76.62 241 ILE A N 1
ATOM 1974 C CA . ILE A 1 241 ? -51.160 -16.689 27.381 1.00 76.62 241 ILE A CA 1
ATOM 1975 C C . ILE A 1 241 ? -50.845 -17.157 28.805 1.00 76.62 241 ILE A C 1
ATOM 1977 O O . ILE A 1 241 ? -51.352 -18.182 29.258 1.00 76.62 241 ILE A O 1
ATOM 1981 N N . VAL A 1 242 ? -50.004 -16.405 29.515 1.00 80.00 242 VAL A N 1
ATOM 1982 C CA . VAL A 1 242 ? -49.525 -16.726 30.861 1.00 80.00 242 VAL A CA 1
ATOM 1983 C C . VAL A 1 242 ? -49.793 -15.563 31.802 1.00 80.00 242 VAL A C 1
ATOM 1985 O O . VAL A 1 242 ? -49.784 -14.401 31.400 1.00 80.00 242 VAL A O 1
ATOM 1988 N N . ASN A 1 243 ? -50.013 -15.883 33.075 1.00 79.44 243 ASN A N 1
ATOM 1989 C CA . ASN A 1 243 ? -50.184 -14.875 34.114 1.00 79.44 243 ASN A CA 1
ATOM 1990 C C . ASN A 1 243 ? -48.862 -14.123 34.395 1.00 79.44 243 ASN A C 1
ATOM 1992 O O . ASN A 1 243 ? -47.770 -14.525 33.981 1.00 79.44 243 ASN A O 1
ATOM 1996 N N . SER A 1 244 ? -48.963 -13.023 35.141 1.00 77.94 244 SER A N 1
ATOM 1997 C CA . SER A 1 244 ? -47.828 -12.154 35.467 1.00 77.94 244 SER A CA 1
ATOM 1998 C C . SER A 1 244 ? -46.715 -12.849 36.258 1.00 77.94 244 SER A C 1
ATOM 2000 O O . SER A 1 244 ? -45.548 -12.487 36.108 1.00 77.94 244 SER A O 1
ATOM 2002 N N . ASP A 1 245 ? -47.055 -13.837 37.087 1.00 79.19 245 ASP A N 1
ATOM 2003 C CA . ASP A 1 245 ? -46.085 -14.555 37.918 1.00 79.19 245 ASP A CA 1
ATOM 2004 C C . ASP A 1 245 ? -45.251 -15.533 37.090 1.00 79.19 245 ASP A C 1
ATOM 2006 O O . ASP A 1 245 ? -44.039 -15.641 37.284 1.00 79.19 245 ASP A O 1
ATOM 2010 N N . ASP A 1 246 ? -45.865 -16.205 36.122 1.00 81.69 246 ASP A N 1
ATOM 2011 C CA . ASP A 1 246 ? -45.173 -17.122 35.224 1.00 81.69 246 ASP A CA 1
ATOM 2012 C C . ASP A 1 246 ? -44.308 -16.362 34.211 1.00 81.69 246 ASP A C 1
ATOM 2014 O O . ASP A 1 246 ? -43.150 -16.726 33.998 1.00 81.69 246 ASP A O 1
ATOM 2018 N N . LEU A 1 247 ? -44.790 -15.224 33.697 1.00 78.56 247 LEU A N 1
ATOM 2019 C CA . LEU A 1 247 ? -43.974 -14.292 32.908 1.00 78.56 247 LEU A CA 1
ATOM 2020 C C . LEU A 1 247 ? -42.740 -13.805 33.681 1.00 78.56 247 LEU A C 1
ATOM 2022 O O . LEU A 1 247 ? -41.644 -13.710 33.121 1.00 78.56 247 LEU A O 1
ATOM 2026 N N . ARG A 1 248 ? -42.893 -13.517 34.978 1.00 78.50 248 ARG A N 1
ATOM 2027 C CA . ARG A 1 248 ? -41.781 -13.098 35.836 1.00 78.50 248 ARG A CA 1
ATOM 2028 C C . ARG A 1 248 ? -40.752 -14.213 36.012 1.00 78.50 248 ARG A C 1
ATOM 2030 O O . ARG A 1 248 ? -39.564 -13.956 35.836 1.00 78.50 248 ARG A O 1
ATOM 2037 N N . LYS A 1 249 ? -41.190 -15.450 36.268 1.00 84.94 249 LYS A N 1
ATOM 2038 C CA . LYS A 1 249 ? -40.291 -16.616 36.369 1.00 84.94 249 LYS A CA 1
ATOM 2039 C C . LYS A 1 249 ? -39.521 -16.859 35.070 1.00 84.94 249 LYS A C 1
ATOM 2041 O O . LYS A 1 249 ? -38.322 -17.116 35.125 1.00 84.94 249 LYS A O 1
ATOM 2046 N N . ILE A 1 250 ? -40.177 -16.736 33.914 1.00 82.69 250 ILE A N 1
ATOM 2047 C CA . ILE A 1 250 ? -39.541 -16.889 32.594 1.00 82.69 250 ILE A CA 1
ATOM 2048 C C . ILE A 1 250 ? -38.456 -15.821 32.388 1.00 82.69 250 ILE A C 1
ATOM 2050 O O . ILE A 1 250 ? -37.331 -16.147 32.004 1.00 82.69 250 ILE A O 1
ATOM 2054 N N . LYS A 1 251 ? -38.744 -14.555 32.724 1.00 79.75 251 LYS A N 1
ATOM 2055 C CA . LYS A 1 251 ? -37.748 -13.467 32.688 1.00 79.75 251 LYS A CA 1
ATOM 2056 C C . LYS A 1 251 ? -36.587 -13.710 33.658 1.00 79.75 251 LYS A C 1
ATOM 2058 O O . LYS A 1 251 ? -35.441 -13.422 33.319 1.00 79.75 251 LYS A O 1
ATOM 2063 N N . ASP A 1 252 ? -36.856 -14.255 34.841 1.00 81.19 252 ASP A N 1
ATOM 2064 C CA . ASP A 1 252 ? -35.827 -14.547 35.844 1.00 81.19 252 ASP A CA 1
ATOM 2065 C C . ASP A 1 252 ? -34.916 -15.717 35.435 1.00 81.19 252 ASP A C 1
ATOM 2067 O O . ASP A 1 252 ? -33.714 -15.672 35.700 1.00 81.19 252 ASP A O 1
ATOM 2071 N N . ILE A 1 253 ? -35.446 -16.742 34.757 1.00 80.88 253 ILE A N 1
ATOM 2072 C CA . ILE A 1 253 ? -34.641 -17.831 34.173 1.00 80.88 253 ILE A CA 1
ATOM 2073 C C . ILE A 1 253 ? -33.676 -17.262 33.136 1.00 80.88 253 ILE A C 1
ATOM 2075 O O . ILE A 1 253 ? -32.484 -17.562 33.169 1.00 80.88 253 ILE A O 1
ATOM 2079 N N . TYR A 1 254 ? -34.165 -16.380 32.270 1.00 75.00 254 TYR A N 1
ATOM 2080 C CA . TYR A 1 254 ? -33.339 -15.795 31.226 1.00 75.00 254 TYR A CA 1
ATOM 2081 C C . TYR A 1 254 ? -32.229 -14.890 31.769 1.00 75.00 254 TYR A C 1
ATOM 2083 O O . TYR A 1 254 ? -31.079 -14.987 31.349 1.00 75.00 254 TYR A O 1
ATOM 2091 N N . LYS A 1 255 ? -32.527 -14.086 32.796 1.00 73.19 255 LYS A N 1
ATOM 2092 C CA . LYS A 1 255 ? -31.509 -13.293 33.505 1.00 73.19 255 LYS A CA 1
ATOM 2093 C C . LYS A 1 255 ? -30.391 -14.146 34.104 1.00 73.19 255 LYS A C 1
ATOM 2095 O O . LYS A 1 255 ? -29.266 -13.670 34.207 1.00 73.19 255 LYS A O 1
ATOM 2100 N N . LYS A 1 256 ? -30.673 -15.387 34.516 1.00 76.56 256 LYS A N 1
ATOM 2101 C CA . LYS A 1 256 ? -29.636 -16.307 35.015 1.00 76.56 256 LYS A CA 1
ATOM 2102 C C . LYS A 1 256 ? -28.722 -16.796 33.893 1.00 76.56 256 LYS A C 1
ATOM 2104 O O . LYS A 1 256 ? -27.518 -16.877 34.111 1.00 76.56 256 LYS A O 1
ATOM 2109 N N . VAL A 1 257 ? -29.277 -17.072 32.712 1.00 70.31 257 VAL A N 1
ATOM 2110 C CA . VAL A 1 257 ? -28.501 -17.434 31.513 1.00 70.31 257 VAL A CA 1
ATOM 2111 C C . VAL A 1 257 ? -27.586 -16.274 31.101 1.00 70.31 257 VAL A C 1
ATOM 2113 O O . VAL A 1 257 ? -26.392 -16.468 30.885 1.00 70.31 257 VAL A O 1
ATOM 2116 N N . ASP A 1 258 ? -28.113 -15.049 31.110 1.00 63.81 258 ASP A N 1
ATOM 2117 C CA . ASP A 1 258 ? -27.360 -13.835 30.773 1.00 63.81 258 ASP A CA 1
ATOM 2118 C C . ASP A 1 258 ? -26.276 -13.500 31.827 1.00 63.81 258 ASP A C 1
ATOM 2120 O O . ASP A 1 258 ? -25.162 -13.083 31.508 1.00 63.81 258 ASP A O 1
ATOM 2124 N N . ALA A 1 259 ? -26.547 -13.767 33.110 1.00 65.38 259 ALA A N 1
ATOM 2125 C CA . ALA A 1 259 ? -25.568 -13.601 34.186 1.00 65.38 259 ALA A CA 1
ATOM 2126 C C . ALA A 1 259 ? -24.398 -14.603 34.105 1.00 65.38 259 ALA A C 1
ATOM 2128 O O . ALA A 1 259 ? -23.268 -14.252 34.447 1.00 65.38 259 ALA A O 1
ATOM 2129 N N . GLU A 1 260 ? -24.640 -15.834 33.648 1.00 64.38 260 GLU A N 1
ATOM 2130 C CA . GLU A 1 260 ? -23.579 -16.816 33.374 1.00 64.38 260 GLU A CA 1
ATOM 2131 C C . GLU A 1 260 ? -22.703 -16.390 32.183 1.00 64.38 260 GLU A C 1
ATOM 2133 O O . GLU A 1 260 ? -21.482 -16.564 32.222 1.00 64.38 260 GLU A O 1
ATOM 2138 N N . LYS A 1 261 ? -23.282 -15.726 31.172 1.00 60.94 261 LYS A N 1
ATOM 2139 C CA . LYS A 1 261 ? -22.534 -15.131 30.050 1.00 60.94 261 LYS A CA 1
ATOM 2140 C C . LYS A 1 261 ? -21.548 -14.059 30.526 1.00 60.94 261 LYS A C 1
ATOM 2142 O O . LYS A 1 261 ? -20.373 -14.087 30.161 1.00 60.94 261 LYS A O 1
ATOM 2147 N N . LEU A 1 262 ? -21.989 -13.164 31.413 1.00 51.16 262 LEU A N 1
ATOM 2148 C CA . LEU A 1 262 ? -21.137 -12.114 31.987 1.00 51.16 262 LEU A CA 1
ATOM 2149 C C . LEU A 1 262 ? -19.982 -12.660 32.839 1.00 51.16 262 LEU A C 1
ATOM 2151 O O . LEU A 1 262 ? -18.958 -11.993 32.965 1.00 51.16 262 LEU A O 1
ATOM 2155 N N . LYS A 1 263 ? -20.107 -13.862 33.418 1.00 56.56 263 LYS A N 1
ATOM 2156 C CA . LYS A 1 263 ? -18.991 -14.514 34.124 1.00 56.56 263 LYS A CA 1
ATOM 2157 C C . LYS A 1 263 ? -17.925 -15.042 33.166 1.00 56.56 263 LYS A C 1
ATOM 2159 O O . LYS A 1 263 ? -16.749 -14.938 33.493 1.00 56.56 263 LYS A O 1
ATOM 2164 N N . LYS A 1 264 ? -18.320 -15.565 31.999 1.00 54.88 264 LYS A N 1
ATOM 2165 C CA . LYS A 1 264 ? -17.395 -16.071 30.967 1.00 54.88 264 LYS A CA 1
ATOM 2166 C C . LYS A 1 264 ? -16.669 -14.958 30.201 1.00 54.88 264 LYS A C 1
ATOM 2168 O O . LYS A 1 264 ? -15.580 -15.191 29.698 1.00 54.88 264 LYS A O 1
ATOM 2173 N N . LEU A 1 265 ? -17.252 -13.758 30.146 1.00 43.38 265 LEU A N 1
ATOM 2174 C CA . LEU A 1 265 ? -16.670 -12.571 29.500 1.00 43.38 265 LEU A CA 1
ATOM 2175 C C . LEU A 1 265 ? -15.715 -11.765 30.398 1.00 43.38 265 LEU A C 1
ATOM 2177 O O . LEU A 1 265 ? -15.079 -10.826 29.922 1.00 43.38 265 LEU A O 1
ATOM 2181 N N . LYS A 1 266 ? -15.613 -12.071 31.699 1.00 44.00 266 LYS A N 1
ATOM 2182 C CA . LYS A 1 266 ? -14.684 -11.352 32.578 1.00 44.00 266 LYS A CA 1
ATOM 2183 C C . LYS A 1 266 ? -13.253 -11.781 32.287 1.00 44.00 266 LYS A C 1
ATOM 2185 O O . LYS A 1 266 ? -12.877 -12.924 32.530 1.00 44.00 266 LYS A O 1
ATOM 2190 N N . GLN A 1 267 ? -12.458 -10.825 31.819 1.00 43.28 267 GLN A N 1
ATOM 2191 C CA . GLN A 1 267 ? -11.013 -10.953 31.724 1.00 43.28 267 GLN A CA 1
ATOM 2192 C C . GLN A 1 267 ? -10.447 -11.310 33.104 1.00 43.28 267 GLN A C 1
ATOM 2194 O O . GLN A 1 267 ? -10.714 -10.630 34.098 1.00 43.28 267 GLN A O 1
ATOM 2199 N N . ILE A 1 268 ? -9.693 -12.404 33.146 1.00 48.66 268 ILE A N 1
ATOM 2200 C CA . ILE A 1 268 ? -8.983 -12.878 34.331 1.00 48.66 268 ILE A CA 1
ATOM 2201 C C . ILE A 1 268 ? -8.027 -11.758 34.752 1.00 48.66 268 ILE A C 1
ATOM 2203 O O . ILE A 1 268 ? -7.264 -11.257 33.922 1.00 48.66 268 ILE A O 1
ATOM 2207 N N . THR A 1 269 ? -8.094 -11.303 36.004 1.00 50.84 269 THR A N 1
ATOM 2208 C CA . THR A 1 269 ? -7.216 -10.211 36.433 1.00 50.84 269 THR A CA 1
ATOM 2209 C C . THR A 1 269 ? -5.778 -10.717 36.517 1.00 50.84 269 THR A C 1
ATOM 2211 O O . THR A 1 269 ? -5.529 -11.904 36.735 1.00 50.84 269 THR A O 1
ATOM 2214 N N . ILE A 1 270 ? -4.796 -9.822 36.383 1.00 39.59 270 ILE A N 1
ATOM 2215 C CA . ILE A 1 270 ? -3.379 -10.205 36.513 1.00 39.59 270 ILE A CA 1
ATOM 2216 C C . ILE A 1 270 ? -3.084 -10.860 37.878 1.00 39.59 270 ILE A C 1
ATOM 2218 O O . ILE A 1 270 ? -2.179 -11.680 37.998 1.00 39.59 270 ILE A O 1
ATOM 2222 N N . PHE A 1 271 ? -3.887 -10.544 38.898 1.00 53.22 271 PHE A N 1
ATOM 2223 C CA . PHE A 1 271 ? -3.796 -11.127 40.234 1.00 53.22 271 PHE A CA 1
ATOM 2224 C C . PHE A 1 271 ? -4.340 -12.558 40.297 1.00 53.22 271 PHE A C 1
ATOM 2226 O O . PHE A 1 271 ? -3.782 -13.386 41.011 1.00 53.22 271 PHE A O 1
ATOM 2233 N N . ASP A 1 272 ? -5.367 -12.878 39.513 1.00 51.84 272 ASP A N 1
ATOM 2234 C CA . ASP A 1 272 ? -5.890 -14.243 39.402 1.00 51.84 272 ASP A CA 1
ATOM 2235 C C . ASP A 1 272 ? -4.874 -15.173 38.713 1.00 51.84 272 ASP A C 1
ATOM 2237 O O . ASP A 1 272 ? -4.730 -16.328 39.107 1.00 51.84 272 ASP A O 1
ATOM 2241 N N . LEU A 1 273 ? -4.099 -14.657 37.748 1.00 45.34 273 LEU A N 1
ATOM 2242 C CA . LEU A 1 273 ? -2.995 -15.386 37.107 1.00 45.34 273 LEU A CA 1
ATOM 2243 C C . LEU A 1 273 ? -1.843 -15.684 38.076 1.00 45.34 273 LEU A C 1
ATOM 2245 O O . LEU A 1 273 ? -1.287 -16.777 38.050 1.00 45.34 273 LEU A O 1
ATOM 2249 N N . LEU A 1 274 ? -1.495 -14.741 38.953 1.00 45.91 274 LEU A N 1
ATOM 2250 C CA . LEU A 1 274 ? -0.416 -14.919 39.934 1.00 45.91 274 LEU A CA 1
ATOM 2251 C C . LEU A 1 274 ? -0.769 -15.929 41.038 1.00 45.91 274 LEU A C 1
ATOM 2253 O O . LEU A 1 274 ? 0.125 -16.554 41.607 1.00 45.91 274 LEU A O 1
ATOM 2257 N N . ASN A 1 275 ? -2.059 -16.127 41.313 1.00 46.31 275 ASN A N 1
ATOM 2258 C CA . ASN A 1 275 ? -2.538 -17.107 42.289 1.00 46.31 275 ASN A CA 1
ATOM 2259 C C . ASN A 1 275 ? -2.567 -18.549 41.753 1.00 46.31 275 ASN A C 1
ATOM 2261 O O . ASN A 1 275 ? -2.684 -19.473 42.547 1.00 46.31 275 ASN A O 1
ATOM 2265 N N . TYR A 1 276 ? -2.445 -18.761 40.438 1.00 43.44 276 TYR A N 1
ATOM 2266 C CA . TYR A 1 276 ? -2.385 -20.101 39.833 1.00 43.44 276 TYR A CA 1
ATOM 2267 C C . TYR A 1 276 ? -0.996 -20.760 39.917 1.00 43.44 276 TYR A C 1
ATOM 2269 O O . TYR A 1 276 ? -0.878 -21.963 39.695 1.00 43.44 276 TYR A O 1
ATOM 2277 N N . TYR A 1 277 ? 0.049 -19.979 40.210 1.00 43.50 277 TYR A N 1
ATOM 2278 C CA . TYR A 1 277 ? 1.448 -20.428 40.223 1.00 43.50 277 TYR A CA 1
ATOM 2279 C C . TYR A 1 277 ? 2.076 -20.489 41.629 1.00 43.50 277 TYR A C 1
ATOM 2281 O O . TYR A 1 277 ? 3.291 -20.656 41.737 1.00 43.50 277 TYR A O 1
ATOM 2289 N N . ASN A 1 278 ? 1.270 -20.373 42.690 1.00 37.62 278 ASN A N 1
ATOM 2290 C CA . ASN A 1 278 ? 1.667 -20.603 44.087 1.00 37.62 278 ASN A CA 1
ATOM 2291 C C . ASN A 1 278 ? 0.851 -21.749 44.689 1.00 37.62 278 ASN A C 1
ATOM 2293 O O . ASN A 1 278 ? 1.395 -22.433 45.583 1.00 37.62 278 ASN A O 1
#

Mean predicted aligned error: 20.43 Å

Radius of gyration: 34.44 Å; Cα contacts (8 Å, |Δi|>4): 111; chains: 1; bounding box: 75×77×87 Å

Foldseek 3Di:
DPDDDPVPDPDDDDDDPVRDQALVNLQVVVVVVQVVDPAQDEDEAEPDPRPPDHDDDVPTSYDYDYDDHPCCCPPPPVNVPVVVVVVVVVVVCVCVVVVVVVVVVVVVVDDPLNVLVVVVVVVPDDPVVNVVVPDSPPDPDPPPQQVVQVVVVVVVCVVPVPPDAHSVRVVCVCVPPPPDDDDDQVRVVVVVVVVVVVVVVVVPPDDDDDPDDPPPPDDDGPVNVVVVLVVVLCVCVVVVVDDPVVSVVSVVVVVVVVVVVVVVPDDQDPVNVVVVVD

InterPro domains:
  IPR004875 DDE superfamily endonuclease domain [PF03184] (6-95)
  IPR050863 Centromere and Transposable Element-Derived Protein [PTHR19303] (8-148)

Sequence (278 aa):
MKYTDFSTLPVKYTSNDSARMTGDKWLKWLNWFDDQLTCPSLLLVDNCSAHVKYSQVEDKNLKIVYLPPNTTSLIEPMDTGIITNFKSLYRKLLVSHWCIDFIDDAWHSMDQITIKRCWKNTGLLPDFILDKLGDLSKSSIDYSPEKKFEYSLKKLREMVPNLDMEPQEYVDVDESCPVAYVPDDDEIIREVLVENKLKAVINNVDEDGEEEDEHEQEYVSNQMGYEAFLTFLKLLEQFNIVNSDDLRKIKDIYKKVDAEKLKKLKQITIFDLLNYYN